Protein AF-A0A9E0YVA0-F1 (afdb_monomer_lite)

Structure (mmCIF, N/CA/C/O backbone):
data_AF-A0A9E0YVA0-F1
#
_entry.id   AF-A0A9E0YVA0-F1
#
loop_
_atom_site.group_PDB
_atom_site.id
_atom_site.type_symbol
_atom_site.label_atom_id
_atom_site.label_alt_id
_atom_site.label_comp_id
_atom_site.label_asym_id
_atom_site.label_entity_id
_atom_site.label_seq_id
_atom_site.pdbx_PDB_ins_code
_atom_site.Cartn_x
_atom_site.Cartn_y
_atom_site.Cartn_z
_atom_site.occupancy
_atom_site.B_iso_or_equiv
_atom_site.auth_seq_id
_atom_site.auth_comp_id
_atom_site.auth_asym_id
_atom_site.auth_atom_id
_atom_site.pdbx_PDB_model_num
ATOM 1 N N . MET A 1 1 ? 31.759 16.545 4.344 1.00 37.22 1 MET A N 1
ATOM 2 C CA . MET A 1 1 ? 31.934 15.086 4.148 1.00 37.22 1 MET A CA 1
ATOM 3 C C . MET A 1 1 ? 31.148 14.247 5.172 1.00 37.22 1 MET A C 1
ATOM 5 O O . MET A 1 1 ? 31.529 13.137 5.503 1.00 37.22 1 MET A O 1
ATOM 9 N N . GLN A 1 2 ? 30.013 14.758 5.652 1.00 30.42 2 GLN A N 1
ATOM 10 C CA . GLN A 1 2 ? 29.001 14.037 6.420 1.00 30.42 2 GLN A CA 1
ATOM 11 C C . GLN A 1 2 ? 27.733 14.892 6.297 1.00 30.42 2 GLN A C 1
ATOM 13 O O . GLN A 1 2 ? 27.825 16.098 6.523 1.00 30.42 2 GLN A O 1
ATOM 18 N N . LYS A 1 3 ? 26.595 14.268 5.965 1.00 31.66 3 LYS A N 1
ATOM 19 C CA . LYS A 1 3 ? 25.227 14.827 5.986 1.00 31.66 3 LYS A CA 1
ATOM 20 C C . LYS A 1 3 ? 24.861 15.812 4.865 1.00 31.66 3 LYS A C 1
ATOM 22 O O . LYS A 1 3 ? 25.161 16.994 4.962 1.00 31.66 3 LYS A O 1
ATOM 27 N N . LEU A 1 4 ? 24.088 15.334 3.884 1.00 25.98 4 LEU A N 1
ATOM 28 C CA . LEU A 1 4 ? 22.994 16.137 3.305 1.00 25.98 4 LEU A CA 1
ATOM 29 C C . LEU A 1 4 ? 21.891 15.331 2.590 1.00 25.98 4 LEU A C 1
ATOM 31 O O . LEU A 1 4 ? 20.838 15.894 2.330 1.00 25.98 4 LEU A O 1
ATOM 35 N N . PHE A 1 5 ? 22.051 14.022 2.364 1.00 28.56 5 PHE A N 1
ATOM 36 C CA . PHE A 1 5 ? 21.019 13.219 1.681 1.00 28.56 5 PHE A CA 1
ATOM 37 C C . PHE A 1 5 ? 20.059 12.434 2.596 1.00 28.56 5 PHE A C 1
ATOM 39 O O . PHE A 1 5 ? 19.007 12.002 2.143 1.00 28.56 5 PHE A O 1
ATOM 46 N N . ALA A 1 6 ? 20.335 12.344 3.901 1.00 27.88 6 ALA A N 1
ATOM 47 C CA . ALA A 1 6 ? 19.568 11.503 4.831 1.00 27.88 6 ALA A CA 1
ATOM 48 C C . ALA A 1 6 ? 18.331 12.165 5.488 1.00 27.88 6 ALA A C 1
ATOM 50 O O . ALA A 1 6 ? 17.721 11.562 6.363 1.00 27.88 6 ALA A O 1
ATOM 51 N N . PHE A 1 7 ? 17.945 13.403 5.140 1.00 26.83 7 PHE A N 1
ATOM 52 C CA . PHE A 1 7 ? 16.973 14.165 5.958 1.00 26.83 7 PHE A CA 1
ATOM 53 C C . PHE A 1 7 ? 15.586 14.416 5.346 1.00 26.83 7 PHE A C 1
ATOM 55 O O . PHE A 1 7 ? 14.726 14.975 6.021 1.00 26.83 7 PHE A O 1
ATOM 62 N N . VAL A 1 8 ? 15.315 13.971 4.116 1.00 28.67 8 VAL A N 1
ATOM 63 C CA . VAL A 1 8 ? 13.975 14.124 3.503 1.00 28.67 8 VAL A CA 1
ATOM 64 C C . VAL A 1 8 ? 13.100 12.875 3.697 1.00 28.67 8 VAL A C 1
ATOM 66 O O . VAL A 1 8 ? 11.881 12.958 3.604 1.00 28.67 8 VAL A O 1
ATOM 69 N N . PHE A 1 9 ? 13.688 11.733 4.064 1.00 33.69 9 PHE A N 1
ATOM 70 C CA . PHE A 1 9 ? 12.998 10.437 4.046 1.00 33.69 9 PHE A CA 1
ATOM 71 C C . PHE A 1 9 ? 12.129 10.119 5.282 1.00 33.69 9 PHE A C 1
ATOM 73 O O . PHE A 1 9 ? 11.276 9.245 5.204 1.00 33.69 9 PHE A O 1
ATOM 80 N N . PHE A 1 10 ? 12.283 10.848 6.397 1.00 31.66 10 PHE A N 1
ATOM 81 C CA . PHE A 1 10 ? 11.481 10.650 7.625 1.00 31.66 10 PHE A CA 1
ATOM 82 C C . PHE A 1 10 ? 10.813 11.930 8.168 1.00 31.66 10 PHE A C 1
ATOM 84 O O . PHE A 1 10 ? 9.942 11.859 9.035 1.00 31.66 10 PHE A O 1
ATOM 91 N N . ALA A 1 11 ? 11.171 13.116 7.663 1.00 25.05 11 ALA A N 1
ATOM 92 C CA . ALA A 1 11 ? 10.696 14.390 8.216 1.00 25.05 11 ALA A CA 1
ATOM 93 C C . ALA A 1 11 ? 9.227 14.726 7.875 1.00 25.05 11 ALA A C 1
ATOM 95 O O . ALA A 1 11 ? 8.624 15.580 8.528 1.00 25.05 11 ALA A O 1
ATOM 96 N N . THR A 1 12 ? 8.618 14.043 6.902 1.00 29.36 12 THR A N 1
ATOM 97 C CA . THR A 1 12 ? 7.227 14.285 6.483 1.00 29.36 12 THR A CA 1
ATOM 98 C C . THR A 1 12 ? 6.171 13.633 7.378 1.00 29.36 12 THR A C 1
ATOM 100 O O . THR A 1 12 ? 5.004 13.993 7.264 1.00 29.36 12 THR A O 1
ATOM 103 N N . LEU A 1 13 ? 6.545 12.761 8.323 1.00 29.08 13 LEU A N 1
ATOM 104 C CA . LEU A 1 13 ? 5.598 12.172 9.287 1.00 29.08 13 LEU A CA 1
ATOM 105 C C . LEU A 1 13 ? 5.700 12.749 10.713 1.00 29.08 13 LEU A C 1
ATOM 107 O O . LEU A 1 13 ? 4.882 12.400 11.559 1.00 29.08 13 LEU A O 1
ATOM 111 N N . ALA A 1 14 ? 6.640 13.666 10.986 1.00 27.31 14 ALA A N 1
ATOM 112 C CA . ALA A 1 14 ? 6.914 14.151 12.348 1.00 27.31 14 ALA A CA 1
ATOM 113 C C . ALA A 1 14 ? 6.806 15.676 12.576 1.00 27.31 14 ALA A C 1
ATOM 115 O O . ALA A 1 14 ? 7.222 16.145 13.631 1.00 27.31 14 ALA A O 1
ATOM 116 N N . SER A 1 15 ? 6.252 16.483 11.661 1.00 24.98 15 SER A N 1
ATOM 117 C CA . SER A 1 15 ? 6.204 17.947 11.866 1.00 24.98 15 SER A CA 1
ATOM 118 C C . SER A 1 15 ? 4.859 18.607 11.553 1.00 24.98 15 SER A C 1
ATOM 120 O O . SER A 1 15 ? 4.721 19.458 10.680 1.00 24.98 15 SER A O 1
ATOM 122 N N . VAL A 1 16 ? 3.870 18.311 12.397 1.00 28.88 16 VAL A N 1
ATOM 123 C CA . VAL A 1 16 ? 2.895 19.330 12.802 1.00 28.88 16 VAL A CA 1
ATOM 124 C C . VAL A 1 16 ? 3.543 20.123 13.947 1.00 28.88 16 VAL A C 1
ATOM 126 O O . VAL A 1 16 ? 3.427 19.737 15.105 1.00 28.88 16 VAL A O 1
ATOM 129 N N . GLY A 1 17 ? 4.271 21.203 13.629 1.00 22.64 17 GLY A N 1
ATOM 130 C CA . GLY A 1 17 ? 4.667 22.223 14.615 1.00 22.64 17 GLY A CA 1
ATOM 131 C C . GLY A 1 17 ? 6.103 22.768 14.539 1.00 22.64 17 GLY A C 1
ATOM 132 O O . GLY A 1 17 ? 7.013 22.184 15.112 1.00 22.64 17 GLY A O 1
ATOM 133 N N . GLY A 1 18 ? 6.263 23.976 13.977 1.00 21.80 18 GLY A N 1
ATOM 134 C CA . GLY A 1 18 ? 7.242 24.979 14.446 1.00 21.80 18 GLY A CA 1
ATOM 135 C C . GLY A 1 18 ? 8.570 25.140 13.667 1.00 21.80 18 GLY A C 1
ATOM 136 O O . GLY A 1 18 ? 9.149 24.142 13.250 1.00 21.80 18 GLY A O 1
ATOM 137 N N . PRO A 1 19 ? 9.088 26.382 13.479 1.00 29.80 19 PRO A N 1
ATOM 138 C CA . PRO A 1 19 ? 10.218 26.681 12.595 1.00 29.80 19 PRO A CA 1
ATOM 139 C C . PRO A 1 19 ? 11.550 26.852 13.348 1.00 29.80 19 PRO A C 1
ATOM 141 O O . PRO A 1 19 ? 11.612 27.544 14.362 1.00 29.80 19 PRO A O 1
ATOM 144 N N . ALA A 1 20 ? 12.648 26.328 12.803 1.00 26.28 20 ALA A N 1
ATOM 145 C CA . ALA A 1 20 ? 13.997 26.838 13.062 1.00 26.28 20 ALA A CA 1
ATOM 146 C C . ALA A 1 20 ? 14.952 26.418 11.934 1.00 26.28 20 ALA A C 1
ATOM 148 O O . ALA A 1 20 ? 14.780 25.351 11.357 1.00 26.28 20 ALA A O 1
ATOM 149 N N . PHE A 1 21 ? 15.966 27.255 11.688 1.00 27.39 21 PHE A N 1
ATOM 150 C CA . PHE A 1 21 ? 17.061 27.151 10.705 1.00 27.39 21 PHE A CA 1
ATOM 151 C C . PHE A 1 21 ? 16.884 27.936 9.395 1.00 27.39 21 PHE A C 1
ATOM 153 O O . PHE A 1 21 ? 16.866 27.386 8.300 1.00 27.39 21 PHE A O 1
ATOM 160 N N . ALA A 1 22 ? 16.880 29.266 9.525 1.00 27.20 22 ALA A N 1
ATOM 161 C CA . ALA A 1 22 ? 17.460 30.155 8.521 1.00 27.20 22 ALA A CA 1
ATOM 162 C C . ALA A 1 22 ? 18.861 30.566 9.008 1.00 27.20 22 ALA A C 1
ATOM 164 O O . ALA A 1 22 ? 18.991 31.236 10.032 1.00 27.20 22 ALA A O 1
ATOM 165 N N . GLY A 1 23 ? 19.902 30.116 8.310 1.00 23.56 23 GLY A N 1
ATOM 166 C CA . GLY A 1 23 ? 21.275 30.583 8.475 1.00 23.56 23 GLY A CA 1
ATOM 167 C C . GLY A 1 23 ? 21.811 30.995 7.111 1.00 23.56 23 GLY A C 1
ATOM 168 O O . GLY A 1 23 ? 21.886 30.162 6.211 1.00 23.56 23 GLY A O 1
ATOM 169 N N . ASP A 1 24 ? 22.122 32.283 6.974 1.00 30.83 24 ASP A N 1
ATOM 170 C CA . ASP A 1 24 ? 22.634 32.942 5.772 1.00 30.83 24 ASP A CA 1
ATOM 171 C C . ASP A 1 24 ? 23.825 32.211 5.134 1.00 30.83 24 ASP A C 1
ATOM 173 O O . ASP A 1 24 ? 24.858 32.000 5.774 1.00 30.83 24 ASP A O 1
ATOM 177 N N . ALA A 1 25 ? 23.731 31.931 3.833 1.00 27.81 25 ALA A N 1
ATOM 178 C CA . ALA A 1 25 ? 24.879 31.598 2.999 1.00 27.81 25 ALA A CA 1
ATOM 179 C C . ALA A 1 25 ? 24.881 32.493 1.752 1.00 27.81 25 ALA A C 1
ATOM 181 O O . ALA A 1 25 ? 24.081 32.335 0.832 1.00 27.81 25 ALA A O 1
ATOM 182 N N . ASN A 1 26 ? 25.790 33.469 1.757 1.00 28.88 26 ASN A N 1
ATOM 183 C CA . ASN A 1 26 ? 26.043 34.383 0.650 1.00 28.88 26 ASN A CA 1
ATOM 184 C C . ASN A 1 26 ? 26.525 33.630 -0.602 1.00 28.88 26 ASN A C 1
ATOM 186 O O . ASN A 1 26 ? 27.518 32.904 -0.570 1.00 28.88 26 ASN A O 1
ATOM 190 N N . ASN A 1 27 ? 25.853 33.889 -1.724 1.00 39.44 27 ASN A N 1
ATOM 191 C CA . ASN A 1 27 ? 26.247 33.470 -3.064 1.00 39.44 27 ASN A CA 1
ATOM 192 C C . ASN A 1 27 ? 27.444 34.290 -3.567 1.00 39.44 27 ASN A C 1
ATOM 194 O O . ASN A 1 27 ? 27.267 35.443 -3.950 1.00 39.44 27 ASN A O 1
ATOM 198 N N . ALA A 1 28 ? 28.630 33.685 -3.653 1.00 35.53 28 ALA A N 1
ATOM 199 C CA . ALA A 1 28 ? 29.614 34.008 -4.689 1.00 35.53 28 ALA A CA 1
ATOM 200 C C . ALA A 1 28 ? 30.725 32.945 -4.743 1.00 35.53 28 ALA A C 1
ATOM 202 O O . ALA A 1 28 ? 31.421 32.705 -3.761 1.00 35.53 28 ALA A O 1
ATOM 203 N N . THR A 1 29 ? 30.924 32.364 -5.929 1.00 39.41 29 THR A N 1
ATOM 204 C CA . THR A 1 29 ? 32.069 31.518 -6.326 1.00 39.41 29 THR A CA 1
ATOM 205 C C . THR A 1 29 ? 32.215 30.156 -5.629 1.00 39.41 29 THR A C 1
ATOM 207 O O . THR A 1 29 ? 33.218 29.889 -4.979 1.00 39.41 29 THR A O 1
ATOM 210 N N . ALA A 1 30 ? 31.265 29.243 -5.847 1.00 37.53 30 ALA A N 1
ATOM 211 C CA . ALA A 1 30 ? 31.519 27.809 -5.696 1.00 37.53 30 ALA A CA 1
ATOM 212 C C . ALA A 1 30 ? 31.557 27.170 -7.091 1.00 37.53 30 ALA A C 1
ATOM 214 O O . ALA A 1 30 ? 30.596 27.268 -7.854 1.00 37.53 30 ALA A O 1
ATOM 215 N N . ASN A 1 31 ? 32.692 26.559 -7.441 1.00 42.56 31 ASN A N 1
ATOM 216 C CA . ASN A 1 31 ? 32.787 25.617 -8.559 1.00 42.56 31 ASN A CA 1
ATOM 217 C C . ASN A 1 31 ? 31.677 24.567 -8.342 1.00 42.56 31 ASN A C 1
ATOM 219 O O . ASN A 1 31 ? 31.546 24.136 -7.193 1.00 42.56 31 ASN A O 1
ATOM 223 N N . PRO A 1 32 ? 30.849 24.199 -9.340 1.00 44.28 32 PRO A N 1
ATOM 224 C CA . PRO A 1 32 ? 29.778 23.236 -9.110 1.00 44.28 32 PRO A CA 1
ATOM 225 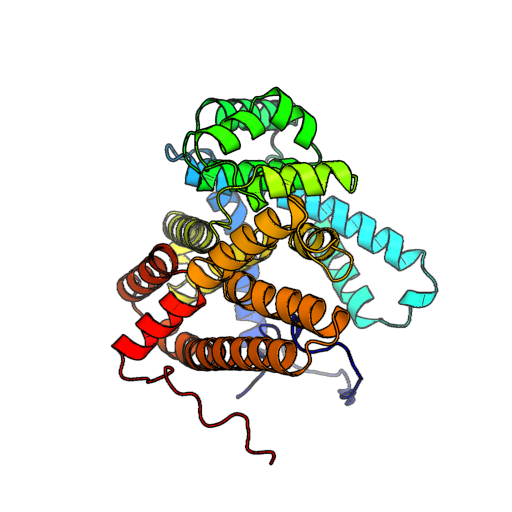C C . PRO A 1 32 ? 30.393 21.974 -8.512 1.00 44.28 32 PRO A C 1
ATOM 227 O O . PRO A 1 32 ? 31.312 21.398 -9.097 1.00 44.28 32 PRO A O 1
ATOM 230 N N . ASP A 1 33 ? 29.941 21.634 -7.305 1.00 55.16 33 ASP A N 1
ATOM 231 C CA . ASP A 1 33 ? 30.453 20.509 -6.535 1.00 55.16 33 ASP A CA 1
ATOM 232 C C . ASP A 1 33 ? 30.406 19.271 -7.433 1.00 55.16 33 ASP A C 1
ATOM 234 O O . ASP A 1 33 ? 29.376 18.996 -8.057 1.00 55.16 33 ASP A O 1
ATOM 238 N N . ARG A 1 34 ? 31.536 18.581 -7.593 1.00 48.50 34 ARG A N 1
ATOM 239 C CA . ARG A 1 34 ? 31.668 17.482 -8.562 1.00 48.50 34 ARG A CA 1
ATOM 240 C C . ARG A 1 34 ? 30.599 16.410 -8.318 1.00 48.50 34 ARG A C 1
ATOM 242 O O . ARG A 1 34 ? 30.010 15.910 -9.272 1.00 48.50 34 ARG A O 1
ATOM 249 N N . ASP A 1 35 ? 30.270 16.193 -7.050 1.00 68.12 35 ASP A N 1
ATOM 250 C CA . ASP A 1 35 ? 29.238 15.272 -6.581 1.00 68.12 35 ASP A CA 1
ATOM 251 C C . ASP A 1 35 ? 27.826 15.704 -7.031 1.00 68.12 35 ASP A C 1
ATOM 253 O O . ASP A 1 35 ? 26.999 14.870 -7.390 1.00 68.12 35 ASP A O 1
ATOM 257 N N . LEU A 1 36 ? 27.545 17.013 -7.105 1.00 67.88 36 LEU A N 1
ATOM 258 C CA . LEU A 1 36 ? 26.271 17.534 -7.621 1.00 67.88 36 LEU A CA 1
ATOM 259 C C . LEU A 1 36 ? 26.159 17.385 -9.140 1.00 67.88 36 LEU A C 1
ATOM 261 O O . LEU A 1 36 ? 25.060 17.187 -9.655 1.00 67.88 36 LEU A O 1
ATOM 265 N N . ALA A 1 37 ? 27.266 17.520 -9.870 1.00 70.88 37 ALA A N 1
ATOM 266 C CA . ALA A 1 37 ? 27.274 17.322 -11.316 1.00 70.88 37 ALA A CA 1
ATOM 267 C C . ALA A 1 37 ? 27.072 15.842 -11.676 1.00 70.88 37 ALA A C 1
ATOM 269 O O . ALA A 1 37 ? 26.268 15.542 -12.556 1.00 70.88 37 ALA A O 1
ATOM 270 N N . GLU A 1 38 ? 27.744 14.936 -10.961 1.00 72.62 38 GLU A N 1
ATOM 271 C CA . GLU A 1 38 ? 27.579 13.486 -11.109 1.00 72.62 38 GLU A CA 1
ATOM 272 C C . GLU A 1 38 ? 26.147 13.053 -10.733 1.00 72.62 38 GLU A C 1
ATOM 274 O O . GLU A 1 38 ? 25.498 12.360 -11.516 1.00 72.62 38 GLU A O 1
ATOM 279 N N . ALA A 1 39 ? 25.583 13.569 -9.633 1.00 68.31 39 ALA A N 1
ATOM 280 C CA . ALA A 1 39 ? 24.193 13.299 -9.245 1.00 68.31 39 ALA A CA 1
ATOM 281 C C . ALA A 1 39 ? 23.159 13.819 -10.264 1.00 68.31 39 ALA A C 1
ATOM 283 O O . ALA A 1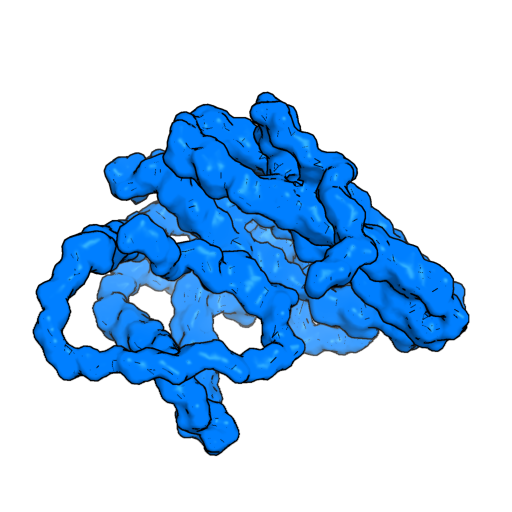 39 ? 22.184 13.134 -10.567 1.00 68.31 39 ALA A O 1
ATOM 284 N N . ARG A 1 40 ? 23.363 15.018 -10.830 1.00 74.00 40 ARG A N 1
ATOM 285 C CA . ARG A 1 40 ? 22.482 15.572 -11.880 1.00 74.00 40 ARG A CA 1
ATOM 286 C C . ARG A 1 40 ? 22.544 14.768 -13.170 1.00 74.00 40 ARG A C 1
ATOM 288 O O . ARG A 1 40 ? 21.535 14.628 -13.853 1.00 74.00 40 ARG A O 1
ATOM 295 N N . GLU A 1 41 ? 23.726 14.280 -13.525 1.00 75.69 41 GLU A N 1
ATOM 296 C CA . GLU A 1 41 ? 23.904 13.445 -14.706 1.00 75.69 41 GLU A CA 1
ATOM 297 C C . GLU A 1 41 ? 23.232 12.080 -14.523 1.00 75.69 41 GLU A C 1
ATOM 299 O O . GLU A 1 41 ? 22.534 11.630 -15.431 1.00 75.69 41 GLU A O 1
ATOM 304 N N . LEU A 1 42 ? 23.355 11.470 -13.340 1.00 71.69 42 LEU A N 1
ATOM 305 C CA . LEU A 1 42 ? 22.642 10.243 -12.991 1.00 71.69 42 LEU A CA 1
ATOM 306 C C . LEU A 1 42 ? 21.119 10.438 -13.036 1.00 71.69 42 LEU A C 1
ATOM 308 O O . LEU A 1 42 ? 20.421 9.646 -13.667 1.00 71.69 42 LEU A O 1
ATOM 312 N N . ASP A 1 43 ? 20.602 11.520 -12.442 1.00 72.12 43 ASP A N 1
ATOM 313 C CA . ASP A 1 43 ? 19.176 11.865 -12.512 1.00 72.12 43 ASP A CA 1
ATOM 314 C C . ASP A 1 43 ? 18.723 12.039 -13.968 1.00 72.12 43 ASP A C 1
ATOM 316 O O . ASP A 1 43 ? 17.749 11.429 -14.402 1.00 72.12 43 ASP A O 1
ATOM 320 N N . ARG A 1 44 ? 19.484 12.774 -14.788 1.00 76.12 44 ARG A N 1
ATOM 321 C CA . ARG A 1 44 ? 19.184 12.942 -16.218 1.00 76.12 44 ARG A CA 1
ATOM 322 C C . ARG A 1 44 ? 19.130 11.601 -16.955 1.00 76.12 44 ARG A C 1
ATOM 324 O O . ARG A 1 44 ? 18.232 11.381 -17.770 1.00 76.12 44 ARG A O 1
ATOM 331 N N . GLN A 1 45 ? 20.086 10.712 -16.700 1.00 74.94 45 GLN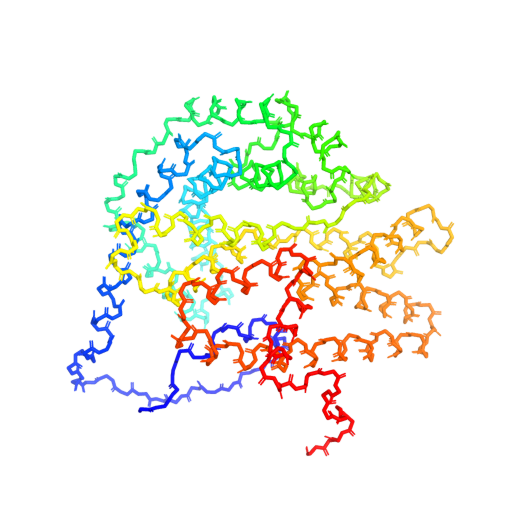 A N 1
ATOM 332 C CA . GLN A 1 45 ? 20.134 9.380 -17.305 1.00 74.94 45 GLN A CA 1
ATOM 333 C C . GLN A 1 45 ? 18.954 8.510 -16.858 1.00 74.94 45 GLN A C 1
ATOM 335 O O . GLN A 1 45 ? 18.339 7.832 -17.687 1.00 74.94 45 GLN A O 1
ATOM 340 N N . LEU A 1 46 ? 18.586 8.581 -15.579 1.00 77.06 46 LEU A N 1
ATOM 341 C CA . LEU A 1 46 ? 17.412 7.917 -15.030 1.00 77.06 46 LEU A CA 1
ATOM 342 C C . LEU A 1 46 ? 16.123 8.427 -15.682 1.00 77.06 46 LEU A C 1
ATOM 344 O O . LEU A 1 46 ? 15.333 7.616 -16.163 1.00 77.06 46 LEU A O 1
ATOM 348 N N . GLN A 1 47 ? 15.930 9.745 -15.782 1.00 78.00 47 GLN A N 1
ATOM 349 C CA . GLN A 1 47 ? 14.760 10.336 -16.444 1.00 78.00 47 GLN A CA 1
ATOM 350 C C . GLN A 1 47 ? 14.631 9.863 -17.901 1.00 78.00 47 GLN A C 1
ATOM 352 O O . GLN A 1 47 ? 13.528 9.628 -18.381 1.00 78.00 47 GLN A O 1
ATOM 357 N N . GLN A 1 48 ? 15.747 9.630 -18.600 1.00 77.81 48 GLN A N 1
ATOM 358 C CA . GLN A 1 48 ? 15.749 9.057 -19.955 1.00 77.81 48 GLN A CA 1
ATOM 359 C C . GLN A 1 48 ? 15.486 7.541 -19.987 1.00 77.81 48 GLN A C 1
ATOM 361 O O . GLN A 1 48 ? 15.096 6.977 -21.017 1.00 77.81 48 GLN A O 1
ATOM 366 N N . ALA A 1 49 ? 15.745 6.840 -18.888 1.00 80.88 49 ALA A N 1
ATOM 367 C CA . ALA A 1 49 ? 15.542 5.405 -18.771 1.00 80.88 49 ALA A CA 1
ATOM 368 C C . ALA A 1 49 ? 14.104 5.044 -18.366 1.00 80.88 49 ALA A C 1
ATOM 370 O O . ALA A 1 49 ? 13.564 4.068 -18.887 1.00 80.88 49 ALA A O 1
ATOM 371 N N . LEU A 1 50 ? 13.459 5.844 -17.513 1.00 82.25 50 LEU A N 1
ATOM 372 C CA . LEU A 1 50 ? 12.111 5.575 -16.998 1.00 82.25 50 LEU A CA 1
ATOM 373 C C . LEU A 1 50 ? 11.046 5.383 -18.101 1.00 82.25 50 LEU A C 1
ATOM 375 O O . LEU A 1 50 ? 10.343 4.374 -18.043 1.00 82.25 50 LEU A O 1
ATOM 379 N N . PRO A 1 51 ? 10.965 6.215 -19.161 1.00 81.50 51 PRO A N 1
ATOM 380 C CA . PRO A 1 51 ? 10.087 5.973 -20.310 1.00 81.50 51 PRO A CA 1
ATOM 381 C C . PRO A 1 51 ? 10.279 4.610 -20.980 1.00 81.50 51 PRO A C 1
ATOM 383 O O . PRO A 1 51 ? 9.317 3.955 -21.389 1.00 81.50 51 PRO A O 1
ATOM 386 N N . ARG A 1 52 ? 11.534 4.162 -21.101 1.00 84.88 52 ARG A N 1
ATOM 387 C CA . ARG A 1 52 ? 11.870 2.866 -21.705 1.00 84.88 52 ARG A CA 1
ATOM 388 C C . ARG A 1 52 ? 11.462 1.722 -20.782 1.00 84.88 52 ARG A C 1
ATOM 390 O O . ARG A 1 52 ? 10.883 0.748 -21.257 1.00 84.88 52 ARG A O 1
ATOM 397 N N . THR A 1 53 ? 11.690 1.874 -19.479 1.00 88.62 53 THR A N 1
ATOM 398 C CA . THR A 1 53 ? 11.228 0.941 -18.442 1.00 88.62 53 THR A CA 1
ATOM 399 C C . THR A 1 53 ? 9.707 0.820 -18.430 1.00 88.62 53 THR A C 1
ATOM 401 O O . THR A 1 53 ? 9.183 -0.291 -18.448 1.00 88.62 53 THR A O 1
ATOM 404 N N . ALA A 1 54 ? 8.987 1.939 -18.497 1.00 86.50 54 ALA A N 1
ATOM 405 C CA . ALA A 1 54 ? 7.530 1.958 -18.573 1.00 86.50 54 ALA A CA 1
ATOM 406 C C . ALA A 1 54 ? 7.006 1.269 -19.842 1.00 86.50 54 ALA A C 1
ATOM 408 O O . ALA A 1 54 ? 6.086 0.456 -19.767 1.00 86.50 54 ALA A O 1
ATOM 409 N N . ARG A 1 55 ? 7.626 1.510 -21.006 1.00 87.75 55 ARG A N 1
ATOM 410 C CA . ARG A 1 55 ? 7.271 0.805 -22.249 1.00 87.75 55 ARG A CA 1
ATOM 411 C C . ARG A 1 55 ? 7.498 -0.702 -22.137 1.00 87.75 55 ARG A C 1
ATOM 413 O O . ARG A 1 55 ? 6.621 -1.478 -22.507 1.00 87.75 55 ARG A O 1
ATOM 420 N N . TRP A 1 56 ? 8.636 -1.112 -21.581 1.00 91.88 56 TRP A N 1
ATOM 421 C CA . TRP A 1 56 ? 8.935 -2.524 -21.344 1.00 91.88 56 TRP A CA 1
ATOM 422 C C . TRP A 1 56 ? 7.898 -3.182 -20.420 1.00 91.88 56 TRP A C 1
ATOM 424 O O . TRP A 1 56 ? 7.421 -4.281 -20.706 1.00 91.88 56 TRP A O 1
ATOM 434 N N . LEU A 1 57 ? 7.491 -2.486 -19.354 1.00 93.31 57 LEU A N 1
ATOM 435 C CA . LEU A 1 57 ? 6.424 -2.913 -18.448 1.00 93.31 57 LEU A CA 1
ATOM 436 C C . LEU A 1 57 ? 5.081 -3.086 -19.184 1.00 93.31 57 LEU A C 1
ATOM 438 O O . LEU A 1 57 ? 4.440 -4.130 -19.051 1.00 93.31 57 LEU A O 1
ATOM 442 N N . LEU A 1 58 ? 4.685 -2.108 -20.009 1.00 90.06 58 LEU A N 1
ATOM 443 C CA . LEU A 1 58 ? 3.435 -2.118 -20.785 1.00 90.06 58 LEU A CA 1
ATOM 444 C C . LEU A 1 58 ? 3.349 -3.260 -21.807 1.00 90.06 58 LEU A C 1
ATOM 446 O O . LEU A 1 58 ? 2.263 -3.777 -22.072 1.00 90.06 58 LEU A O 1
ATOM 450 N N . GLU A 1 59 ? 4.476 -3.637 -22.406 1.00 90.06 59 GLU A N 1
ATOM 451 C CA . GLU A 1 59 ? 4.558 -4.699 -23.416 1.00 90.06 59 GLU A CA 1
ATOM 452 C C . GLU A 1 59 ? 4.744 -6.093 -22.796 1.00 90.06 59 GLU A C 1
ATOM 454 O O . GLU A 1 59 ? 4.694 -7.113 -23.493 1.00 90.06 59 GLU A O 1
ATOM 459 N N . HIS A 1 60 ? 4.925 -6.170 -21.475 1.00 93.44 60 HIS A N 1
ATOM 460 C CA . HIS A 1 60 ? 5.195 -7.429 -20.802 1.00 93.44 60 HIS A CA 1
ATOM 461 C C . HIS A 1 60 ? 3.982 -8.374 -20.811 1.00 93.44 60 HIS A C 1
ATOM 463 O O . HIS A 1 60 ? 2.818 -7.987 -20.698 1.00 93.44 60 HIS A O 1
ATOM 469 N N . LYS A 1 61 ? 4.246 -9.685 -20.841 1.00 92.75 61 LYS A N 1
ATOM 470 C CA . LYS A 1 61 ? 3.199 -10.723 -20.739 1.00 92.75 61 LYS A CA 1
ATOM 471 C C . LYS A 1 61 ? 2.587 -10.856 -19.341 1.00 92.75 61 LYS A C 1
ATOM 473 O O . LYS A 1 61 ? 1.523 -11.452 -19.200 1.00 92.75 61 LYS A O 1
ATOM 478 N N . ASP A 1 62 ? 3.221 -10.271 -18.334 1.00 95.12 62 ASP A N 1
ATOM 479 C CA . ASP A 1 62 ? 2.832 -10.385 -16.929 1.00 95.12 62 ASP A CA 1
ATOM 480 C C . ASP A 1 62 ? 1.836 -9.258 -16.601 1.00 95.12 62 ASP A C 1
ATOM 482 O O . ASP A 1 62 ? 2.167 -8.095 -16.854 1.00 95.12 62 ASP A O 1
ATOM 486 N N . PRO A 1 63 ? 0.625 -9.567 -16.098 1.00 93.75 63 PRO A N 1
ATOM 487 C CA . PRO A 1 63 ? -0.383 -8.555 -15.797 1.00 93.75 63 PRO A CA 1
ATOM 488 C C . PRO A 1 63 ? 0.088 -7.522 -14.769 1.00 93.75 63 PRO A C 1
ATOM 490 O O . PRO A 1 63 ? -0.205 -6.342 -14.954 1.00 93.75 63 PRO A O 1
ATOM 493 N N . ARG A 1 64 ? 0.876 -7.918 -13.758 1.00 93.31 64 ARG A N 1
ATOM 494 C CA . ARG A 1 64 ? 1.419 -6.990 -12.750 1.00 93.31 64 ARG A CA 1
ATOM 495 C C . ARG A 1 64 ? 2.316 -5.950 -13.400 1.00 93.31 64 ARG A C 1
ATOM 497 O O . ARG A 1 64 ? 2.145 -4.752 -13.200 1.00 93.31 64 ARG A O 1
ATOM 504 N N . LYS A 1 65 ? 3.231 -6.408 -14.254 1.00 95.25 65 LYS A N 1
ATOM 505 C CA . LYS A 1 65 ? 4.141 -5.521 -14.987 1.00 95.25 65 LYS A CA 1
ATOM 506 C C . LYS A 1 65 ? 3.374 -4.551 -15.885 1.00 95.25 65 LYS A C 1
ATOM 508 O O . LYS A 1 65 ? 3.653 -3.357 -15.850 1.00 95.25 65 LYS A O 1
ATOM 513 N N . ARG A 1 66 ? 2.353 -5.022 -16.611 1.00 93.56 66 ARG A N 1
ATOM 514 C CA . ARG A 1 66 ? 1.515 -4.132 -17.434 1.00 93.56 66 ARG A CA 1
ATOM 515 C C . ARG A 1 66 ? 0.781 -3.084 -16.606 1.00 93.56 66 ARG A C 1
ATOM 517 O O . ARG A 1 66 ? 0.797 -1.919 -16.989 1.00 93.56 66 ARG A O 1
ATOM 524 N N . ALA A 1 67 ? 0.169 -3.481 -15.491 1.00 92.25 67 ALA A N 1
ATOM 525 C CA . ALA A 1 67 ? -0.540 -2.567 -14.599 1.00 92.25 67 ALA A CA 1
ATOM 526 C C . ALA A 1 67 ? 0.403 -1.502 -14.010 1.00 92.25 67 ALA A C 1
ATOM 528 O O . ALA A 1 67 ? 0.080 -0.319 -14.044 1.00 92.25 67 ALA A O 1
ATOM 529 N N . ALA A 1 68 ? 1.611 -1.890 -13.585 1.00 91.38 68 ALA A N 1
ATOM 530 C CA . ALA A 1 68 ? 2.626 -0.947 -13.113 1.00 91.38 68 ALA A CA 1
ATOM 531 C C . ALA A 1 68 ? 3.070 0.046 -14.204 1.00 91.38 68 ALA A C 1
ATOM 533 O O . ALA A 1 68 ? 3.232 1.237 -13.935 1.00 91.38 68 ALA A O 1
ATOM 534 N N . GLY A 1 69 ? 3.222 -0.426 -15.447 1.00 90.06 69 GLY A N 1
ATOM 535 C CA . GLY A 1 69 ? 3.507 0.433 -16.599 1.00 90.06 69 GLY A CA 1
ATOM 536 C C . GLY A 1 69 ? 2.369 1.409 -16.919 1.00 90.06 69 GLY A C 1
ATOM 537 O O . GLY A 1 69 ? 2.636 2.573 -17.222 1.00 90.06 69 GLY A O 1
ATOM 538 N N . LEU A 1 70 ? 1.109 0.963 -16.827 1.00 85.56 70 LEU A N 1
ATOM 539 C CA . LEU A 1 70 ? -0.073 1.814 -17.022 1.00 85.56 70 LEU A CA 1
ATOM 540 C C . LEU A 1 70 ? -0.148 2.908 -15.958 1.00 85.56 70 LEU A C 1
ATOM 542 O O . LEU A 1 70 ? -0.265 4.074 -16.323 1.00 85.56 70 LEU A O 1
ATOM 546 N N . LEU A 1 71 ? 0.009 2.546 -14.682 1.00 87.88 71 LEU A N 1
ATOM 547 C CA . LEU A 1 71 ? 0.000 3.483 -13.557 1.00 87.88 71 LEU A CA 1
ATOM 548 C C . LEU A 1 71 ? 1.052 4.585 -13.708 1.00 87.88 71 LEU A C 1
ATOM 550 O O . LEU A 1 71 ? 0.742 5.765 -13.572 1.00 87.88 71 LEU A O 1
ATOM 554 N N . TYR A 1 72 ? 2.280 4.219 -14.072 1.00 85.12 72 TYR A N 1
ATOM 555 C CA . TYR A 1 72 ? 3.315 5.214 -14.345 1.00 85.12 72 TYR A CA 1
ATOM 556 C C . TYR A 1 72 ? 2.988 6.089 -15.562 1.00 85.12 72 TYR A C 1
ATOM 558 O O . TYR A 1 72 ? 3.240 7.290 -15.556 1.00 85.12 72 TYR A O 1
ATOM 566 N N . SER A 1 73 ? 2.414 5.514 -16.621 1.00 80.75 73 SER A N 1
ATOM 567 C CA . SER A 1 73 ? 2.106 6.275 -17.839 1.00 80.75 73 SER A CA 1
ATOM 568 C C . SER A 1 73 ? 1.047 7.352 -17.594 1.00 80.75 73 SER A C 1
ATOM 570 O O . SER A 1 73 ? 1.163 8.453 -18.128 1.00 80.75 73 SER A O 1
ATOM 572 N N . VAL A 1 74 ? 0.032 7.058 -16.777 1.00 73.00 74 VAL A N 1
ATOM 573 C CA . VAL A 1 74 ? -1.001 8.042 -16.422 1.00 73.00 74 VAL A CA 1
ATOM 574 C C . VAL A 1 74 ? -0.520 9.048 -15.391 1.00 73.00 74 VAL A C 1
ATOM 576 O O . VAL A 1 74 ? -0.867 10.217 -15.495 1.00 73.00 74 VAL A O 1
ATOM 579 N N . SER A 1 75 ? 0.334 8.644 -14.452 1.00 69.75 75 SER A N 1
ATOM 580 C CA . SER A 1 75 ? 0.859 9.562 -13.446 1.00 69.75 75 SER A CA 1
ATOM 581 C C . SER A 1 75 ? 1.806 10.601 -14.022 1.00 69.75 75 SER A C 1
ATOM 583 O O . SER A 1 75 ? 1.828 11.717 -13.525 1.00 69.75 75 SER A O 1
ATOM 585 N N . GLN A 1 76 ? 2.563 10.290 -15.079 1.00 62.22 76 GLN A N 1
ATOM 586 C CA . GLN A 1 76 ? 3.379 11.302 -15.755 1.00 62.22 76 GLN A CA 1
ATOM 587 C C . GLN A 1 76 ? 2.511 12.328 -16.496 1.00 62.22 76 GLN A C 1
ATOM 589 O O . GLN A 1 76 ? 2.829 13.515 -16.474 1.00 62.22 76 GLN A O 1
ATOM 594 N N . ASN A 1 77 ? 1.386 11.901 -17.080 1.00 48.25 77 ASN A N 1
ATOM 595 C CA . ASN A 1 77 ? 0.431 12.806 -17.726 1.00 48.25 77 ASN A CA 1
ATOM 596 C C . A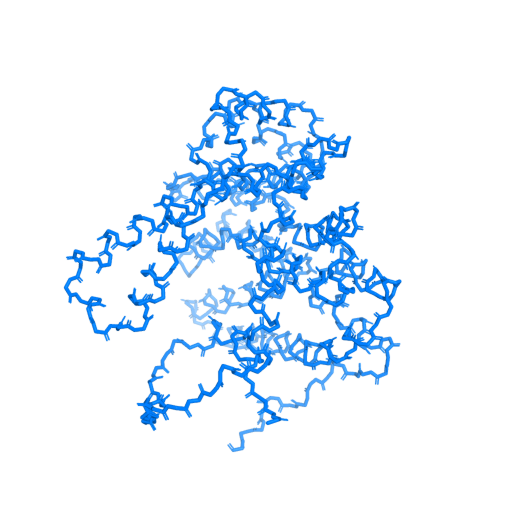SN A 1 77 ? -0.354 13.640 -16.690 1.00 48.25 77 ASN A C 1
ATOM 598 O O . ASN A 1 77 ? -0.492 14.848 -16.859 1.00 48.25 77 ASN A O 1
ATOM 602 N N . GLY A 1 78 ? -0.793 13.023 -15.587 1.00 40.66 78 GLY A N 1
ATOM 603 C CA . GLY A 1 78 ? -1.542 13.669 -14.502 1.00 40.66 78 GLY A CA 1
ATOM 604 C C . GLY A 1 78 ? -0.682 14.509 -13.551 1.00 40.66 78 GLY A C 1
ATOM 605 O O . GLY A 1 78 ? -1.144 15.532 -13.057 1.00 40.66 78 GLY A O 1
ATOM 606 N N . MET A 1 79 ? 0.597 14.170 -13.331 1.00 41.88 79 MET A N 1
ATOM 607 C CA . MET A 1 79 ? 1.530 15.024 -12.578 1.00 41.88 79 MET A CA 1
ATOM 608 C C . MET A 1 79 ? 1.729 16.372 -13.264 1.00 41.88 79 MET A C 1
ATOM 610 O O . MET A 1 79 ? 1.891 17.361 -12.563 1.00 41.88 79 MET A O 1
ATOM 614 N N . LEU A 1 80 ? 1.714 16.440 -14.599 1.00 37.38 80 LEU A N 1
ATOM 615 C CA . LEU A 1 80 ? 1.835 17.707 -15.324 1.00 37.38 80 LEU A CA 1
ATOM 616 C C . LEU A 1 80 ? 0.617 18.610 -15.085 1.00 37.38 80 LEU A C 1
ATOM 618 O O . LEU A 1 80 ? 0.781 19.809 -14.863 1.00 37.38 80 LEU A O 1
ATOM 622 N N . GLU A 1 81 ? -0.586 18.038 -15.053 1.00 36.66 81 GLU A N 1
ATOM 623 C CA . GLU A 1 81 ? -1.834 18.766 -14.799 1.00 36.66 81 GLU A CA 1
ATOM 624 C C . GLU A 1 81 ? -2.012 19.117 -13.315 1.00 36.66 81 GLU A C 1
ATOM 626 O O . GLU A 1 81 ? -2.351 20.253 -12.989 1.00 36.66 81 GLU A O 1
ATOM 631 N N . ALA A 1 82 ? -1.683 18.208 -12.393 1.00 35.47 82 ALA A N 1
ATOM 632 C CA . ALA A 1 82 ? -1.699 18.461 -10.953 1.00 35.47 82 ALA A CA 1
ATOM 633 C C . ALA A 1 82 ? -0.621 19.474 -10.528 1.00 35.47 82 ALA A C 1
ATOM 635 O O . ALA A 1 82 ? -0.892 20.339 -9.696 1.00 35.47 82 ALA A O 1
ATOM 636 N N . GLN A 1 83 ? 0.578 19.435 -11.126 1.00 36.97 83 GLN A N 1
ATOM 637 C CA . GLN A 1 83 ? 1.615 20.454 -10.917 1.00 36.97 83 GLN A CA 1
ATOM 638 C C . GLN A 1 83 ? 1.213 21.799 -11.539 1.00 36.97 83 GLN A C 1
ATOM 640 O O . GLN A 1 83 ? 1.446 22.832 -10.915 1.00 36.97 83 GLN A O 1
ATOM 645 N N . ALA A 1 84 ? 0.552 21.820 -12.703 1.00 37.50 84 ALA A N 1
ATOM 646 C CA . ALA A 1 84 ? 0.003 23.047 -13.287 1.00 37.50 84 ALA A CA 1
ATOM 647 C C . ALA A 1 84 ? -1.126 23.649 -12.427 1.00 37.50 84 ALA A C 1
ATOM 649 O O . ALA A 1 84 ? -1.095 24.843 -12.138 1.00 37.50 84 ALA A O 1
ATOM 650 N N . ALA A 1 85 ? -2.056 22.827 -11.934 1.00 34.97 85 ALA A N 1
ATOM 651 C CA . ALA A 1 85 ? -3.151 23.240 -11.056 1.00 34.97 85 ALA A CA 1
ATOM 652 C C . ALA A 1 85 ? -2.669 23.645 -9.651 1.00 34.97 85 ALA A C 1
ATOM 654 O O . ALA A 1 85 ? -3.283 24.490 -8.996 1.00 34.97 85 ALA A O 1
ATOM 655 N N . MET A 1 86 ? -1.577 23.050 -9.162 1.00 34.09 86 MET A N 1
ATOM 656 C CA . MET A 1 86 ? -0.896 23.474 -7.938 1.00 34.09 86 MET A CA 1
ATOM 657 C C . MET A 1 86 ? -0.196 24.819 -8.147 1.00 34.09 86 MET A C 1
ATOM 659 O O . MET A 1 86 ? -0.344 25.703 -7.309 1.00 34.09 86 MET A O 1
ATOM 663 N N . VAL A 1 87 ? 0.505 25.027 -9.268 1.00 36.75 87 VAL A N 1
ATOM 664 C CA . VAL A 1 87 ? 1.098 26.328 -9.625 1.00 36.75 87 VAL A CA 1
ATOM 665 C C . VAL A 1 87 ? 0.023 27.406 -9.739 1.00 36.75 87 VAL A C 1
ATOM 667 O O . VAL A 1 87 ? 0.190 28.463 -9.138 1.00 36.75 87 VAL A O 1
ATOM 670 N N . GLU A 1 88 ? -1.086 27.130 -10.426 1.00 36.12 88 GLU A N 1
ATOM 671 C CA . GLU A 1 88 ? -2.193 28.073 -10.606 1.00 36.12 88 GLU A CA 1
ATOM 672 C C . GLU A 1 88 ? -2.787 28.491 -9.254 1.00 36.12 88 GLU A C 1
ATOM 674 O O . GLU A 1 88 ? -2.796 29.684 -8.938 1.00 36.12 88 GLU A O 1
ATOM 679 N N . ARG A 1 89 ? -3.118 27.517 -8.390 1.00 37.47 89 ARG A N 1
ATOM 680 C CA . ARG A 1 89 ? -3.582 27.756 -7.009 1.00 37.47 89 ARG A CA 1
ATOM 681 C C . ARG A 1 89 ? -2.579 28.553 -6.170 1.00 37.47 89 ARG A C 1
ATOM 683 O O . ARG A 1 89 ? -2.972 29.485 -5.471 1.00 37.47 89 ARG A O 1
ATOM 690 N N . THR A 1 90 ? -1.287 28.242 -6.276 1.00 35.25 90 THR A N 1
ATOM 691 C CA . THR A 1 90 ? -0.215 28.904 -5.507 1.00 35.25 90 THR A CA 1
ATOM 692 C C . THR A 1 90 ? 0.073 30.327 -6.011 1.00 35.25 90 THR A C 1
ATOM 694 O O . THR A 1 90 ? 0.515 31.176 -5.241 1.00 35.25 90 THR A O 1
ATOM 697 N N . THR A 1 91 ? -0.188 30.631 -7.290 1.00 38.88 91 THR A N 1
ATOM 698 C CA . THR A 1 91 ? -0.067 31.995 -7.840 1.00 38.88 91 THR A CA 1
ATOM 699 C C . THR A 1 91 ? -1.249 32.906 -7.519 1.00 38.88 91 THR A C 1
ATOM 701 O O . THR A 1 91 ? -1.066 34.124 -7.461 1.00 38.88 91 THR A O 1
ATOM 704 N N . THR A 1 92 ? -2.441 32.350 -7.296 1.00 42.75 92 THR A N 1
ATOM 705 C CA . THR A 1 92 ? -3.656 33.127 -7.003 1.00 42.75 92 THR A CA 1
ATOM 706 C C . THR A 1 92 ? -3.933 33.318 -5.512 1.00 42.75 92 THR A C 1
ATOM 708 O O . THR A 1 92 ? -4.614 34.279 -5.160 1.00 42.75 92 THR A O 1
ATOM 711 N N . ASP A 1 93 ? -3.402 32.461 -4.633 1.00 40.28 93 ASP A N 1
ATOM 712 C CA . ASP A 1 93 ? -3.648 32.539 -3.188 1.00 40.28 93 ASP A CA 1
ATOM 713 C C . ASP A 1 93 ? -2.642 33.465 -2.471 1.00 40.28 93 ASP A C 1
ATOM 715 O O . ASP A 1 93 ? -1.427 33.247 -2.460 1.00 40.28 93 ASP A O 1
ATOM 719 N N . GLU A 1 94 ? -3.147 34.544 -1.871 1.00 43.88 94 GLU A N 1
ATOM 720 C CA . GLU A 1 94 ? -2.346 35.590 -1.228 1.00 43.88 94 GLU A CA 1
ATOM 721 C C . GLU A 1 94 ? -1.674 35.113 0.075 1.00 43.88 94 GLU A C 1
ATOM 723 O O . GLU A 1 94 ? -0.623 35.642 0.446 1.00 43.88 94 GLU A O 1
ATOM 728 N N . HIS A 1 95 ? -2.205 34.063 0.718 1.00 40.41 95 HIS A N 1
ATOM 729 C CA . HIS A 1 95 ? -1.656 33.497 1.955 1.00 40.41 95 HIS A CA 1
ATOM 730 C C . HIS A 1 95 ? -0.395 32.642 1.754 1.00 40.41 95 HIS A C 1
ATOM 732 O O . HIS A 1 95 ? 0.416 32.527 2.673 1.00 40.41 95 HIS A O 1
ATOM 738 N N . LEU A 1 96 ? -0.179 32.087 0.558 1.00 37.69 96 LEU A N 1
ATOM 739 C CA . LEU A 1 96 ? 0.940 31.177 0.271 1.00 37.69 96 LEU A CA 1
ATOM 740 C C . LEU A 1 96 ? 2.193 31.883 -0.273 1.00 37.69 96 LEU A C 1
ATOM 742 O O . LEU A 1 96 ? 3.246 31.259 -0.410 1.00 37.69 96 LEU A O 1
ATOM 746 N N . ARG A 1 97 ? 2.134 33.205 -0.502 1.00 41.62 97 ARG A N 1
ATOM 747 C CA . ARG A 1 97 ? 3.277 34.007 -0.983 1.00 41.62 97 ARG A CA 1
ATOM 748 C C . ARG A 1 97 ? 4.466 34.062 -0.014 1.00 41.62 97 ARG A C 1
ATOM 750 O O . ARG A 1 97 ? 5.540 34.468 -0.435 1.00 41.62 97 ARG A O 1
ATOM 757 N N . GLN A 1 98 ? 4.301 33.675 1.254 1.00 38.44 98 GLN A N 1
ATOM 758 C CA . GLN A 1 98 ? 5.384 33.681 2.251 1.00 38.44 98 GLN A CA 1
ATOM 759 C C . GLN A 1 98 ? 6.322 32.460 2.173 1.00 38.44 98 GLN A C 1
ATOM 761 O O . GLN A 1 98 ? 7.352 32.451 2.844 1.00 38.44 98 GLN A O 1
ATOM 766 N N . TYR A 1 99 ? 6.021 31.457 1.341 1.00 41.12 99 TYR A N 1
ATOM 767 C CA . TYR A 1 99 ? 6.863 30.268 1.161 1.00 41.12 99 TYR A CA 1
ATOM 768 C C . TYR A 1 99 ? 7.623 30.302 -0.170 1.00 41.12 99 TYR A C 1
ATOM 770 O O . TYR A 1 99 ? 7.354 29.524 -1.089 1.00 41.12 99 TYR A O 1
ATOM 778 N N . ASP A 1 100 ? 8.610 31.197 -0.265 1.00 40.53 100 ASP A N 1
ATOM 779 C CA . ASP A 1 100 ? 9.427 31.372 -1.474 1.00 40.53 100 ASP A CA 1
ATOM 780 C C . ASP A 1 100 ? 10.156 30.083 -1.907 1.00 40.53 100 ASP A C 1
ATOM 782 O O . ASP A 1 100 ? 10.316 29.854 -3.103 1.00 40.53 100 ASP A O 1
ATOM 786 N N . SER A 1 101 ? 10.526 29.183 -0.983 1.00 41.53 101 SER A N 1
ATOM 787 C CA . SER A 1 101 ? 11.189 27.913 -1.338 1.00 41.53 101 SER A CA 1
ATOM 788 C C . SER A 1 101 ? 10.249 26.892 -1.989 1.00 41.53 101 SER A C 1
ATOM 790 O O . SER A 1 101 ? 10.659 26.174 -2.903 1.00 41.53 101 SER A O 1
ATOM 792 N N . ILE A 1 102 ? 8.982 26.846 -1.563 1.00 34.97 102 ILE A N 1
ATOM 793 C CA . ILE A 1 102 ? 7.955 25.954 -2.121 1.00 34.97 102 ILE A CA 1
ATOM 794 C C . ILE A 1 102 ? 7.532 26.476 -3.494 1.00 34.97 102 ILE A C 1
ATOM 796 O O . ILE A 1 102 ? 7.457 25.711 -4.454 1.00 34.97 102 ILE A O 1
ATOM 800 N N . ARG A 1 103 ? 7.360 27.798 -3.616 1.00 38.62 103 ARG A N 1
ATOM 801 C CA . ARG A 1 103 ? 7.110 28.480 -4.888 1.00 38.62 103 ARG A CA 1
ATOM 802 C C . ARG A 1 103 ? 8.250 28.264 -5.885 1.00 38.62 103 ARG A C 1
ATOM 804 O O . ARG A 1 103 ? 7.978 27.918 -7.029 1.00 38.62 103 ARG A O 1
ATOM 811 N N . GLN A 1 104 ? 9.507 28.428 -5.469 1.00 45.91 104 GLN A N 1
ATOM 812 C CA . GLN A 1 104 ? 10.656 28.219 -6.351 1.00 45.91 104 GLN A CA 1
ATOM 813 C C . GLN A 1 104 ? 10.800 26.744 -6.748 1.00 45.91 104 GLN A C 1
ATOM 815 O O . GLN A 1 104 ? 10.978 26.456 -7.923 1.00 45.91 104 GLN A O 1
ATOM 820 N N . SER A 1 105 ? 10.604 25.803 -5.818 1.00 40.62 105 SER A N 1
ATOM 821 C CA . SER A 1 105 ? 10.633 24.362 -6.123 1.00 40.62 105 SER A CA 1
ATOM 822 C C . SER A 1 105 ? 9.535 23.949 -7.111 1.00 40.62 105 SER A C 1
ATOM 824 O O . SER A 1 105 ? 9.779 23.123 -7.992 1.00 40.62 105 SER A O 1
ATOM 826 N N . ALA A 1 106 ? 8.341 24.543 -6.999 1.00 38.16 106 ALA A N 1
ATOM 827 C CA . ALA A 1 106 ? 7.231 24.327 -7.924 1.00 38.16 106 ALA A CA 1
ATOM 828 C C . ALA A 1 106 ? 7.484 24.964 -9.303 1.00 38.16 106 ALA A C 1
ATOM 830 O O . ALA A 1 106 ? 7.188 24.347 -10.324 1.00 38.16 106 ALA A O 1
ATOM 831 N N . LEU A 1 107 ? 8.079 26.161 -9.353 1.00 42.66 107 LEU A N 1
ATOM 832 C CA . LEU A 1 107 ? 8.483 26.809 -10.605 1.00 42.66 107 LEU A CA 1
ATOM 833 C C . LEU A 1 107 ? 9.617 26.050 -11.301 1.00 42.66 107 LEU A C 1
ATOM 835 O O . LEU A 1 107 ? 9.555 25.869 -12.512 1.00 42.66 107 LEU A O 1
ATOM 839 N N . ASP A 1 108 ? 10.590 25.534 -10.552 1.00 45.50 108 ASP A N 1
ATOM 840 C CA . ASP A 1 108 ? 11.674 24.710 -11.087 1.00 45.50 108 ASP A CA 1
ATOM 841 C C . ASP A 1 108 ? 11.145 23.353 -11.586 1.00 45.50 108 ASP A C 1
ATOM 843 O O . ASP A 1 108 ? 11.622 22.827 -12.589 1.00 45.50 108 ASP A O 1
ATOM 847 N N . ALA A 1 109 ? 10.139 22.774 -10.918 1.00 40.69 109 ALA A N 1
ATOM 848 C CA . ALA A 1 109 ? 9.456 21.567 -11.389 1.00 40.69 109 ALA A CA 1
ATOM 849 C C . ALA A 1 109 ? 8.664 21.823 -12.682 1.00 40.69 109 ALA A C 1
ATOM 851 O O . ALA A 1 109 ? 8.738 21.016 -13.610 1.00 40.69 109 ALA A O 1
ATOM 852 N N . LEU A 1 110 ? 7.979 22.969 -12.775 1.00 39.53 110 LEU A N 1
ATOM 853 C CA . LEU A 1 110 ? 7.259 23.405 -13.972 1.00 39.53 110 LEU A CA 1
ATOM 854 C C . LEU A 1 110 ? 8.213 23.735 -15.134 1.00 39.53 110 LEU A C 1
ATOM 856 O O . LEU A 1 110 ? 7.907 23.433 -16.284 1.00 39.53 110 LEU A O 1
ATOM 860 N N . ASP A 1 111 ? 9.374 24.327 -14.856 1.00 42.81 111 ASP A N 1
ATOM 861 C CA . ASP A 1 111 ? 10.404 24.608 -15.859 1.00 42.81 111 ASP A CA 1
ATOM 862 C C . ASP A 1 111 ? 11.051 23.310 -16.363 1.00 42.81 111 ASP A C 1
ATOM 864 O O . ASP A 1 111 ? 11.159 23.107 -17.572 1.00 42.81 111 ASP A O 1
ATOM 868 N N . ARG A 1 112 ? 11.343 22.349 -15.468 1.00 45.91 112 ARG A N 1
ATOM 869 C CA . ARG A 1 112 ? 11.755 20.978 -15.837 1.00 45.91 112 ARG A CA 1
ATOM 870 C C . ARG A 1 112 ? 10.691 20.241 -16.650 1.00 45.91 112 ARG A C 1
ATOM 872 O O . ARG A 1 112 ? 11.029 19.452 -17.521 1.00 45.91 112 ARG A O 1
ATOM 879 N N . ALA A 1 113 ? 9.410 20.462 -16.373 1.00 39.72 113 ALA A N 1
ATOM 880 C CA . ALA A 1 113 ? 8.303 19.915 -17.156 1.00 39.72 113 ALA A CA 1
ATOM 881 C C . ALA A 1 113 ? 8.191 20.556 -18.552 1.00 39.72 113 ALA A C 1
ATOM 883 O O . ALA A 1 113 ? 7.982 19.850 -19.529 1.00 39.72 113 ALA A O 1
ATOM 884 N N . LYS A 1 114 ? 8.382 21.876 -18.670 1.00 40.22 114 LYS A N 1
ATOM 885 C CA . LYS A 1 114 ? 8.325 22.608 -19.951 1.00 40.22 114 LYS A CA 1
ATOM 886 C C . LYS A 1 114 ? 9.551 22.396 -20.840 1.00 40.22 114 LYS A C 1
ATOM 888 O O . LYS A 1 114 ? 9.443 22.493 -22.058 1.00 40.22 114 LYS A O 1
ATOM 893 N N . THR A 1 115 ? 10.715 22.149 -20.242 1.00 41.81 115 THR A N 1
ATOM 894 C CA . THR A 1 115 ? 11.985 21.900 -20.951 1.00 41.81 115 THR A CA 1
ATOM 895 C C . THR A 1 115 ? 12.214 20.426 -21.270 1.00 41.81 115 THR A C 1
ATOM 897 O O . THR A 1 115 ? 13.053 20.102 -22.115 1.00 41.81 115 THR A O 1
ATOM 900 N N . ARG A 1 116 ? 11.447 19.526 -20.647 1.00 46.00 116 ARG A N 1
ATOM 901 C CA . ARG A 1 116 ? 11.389 18.123 -21.032 1.00 46.00 116 ARG A CA 1
ATOM 902 C C . ARG A 1 116 ? 10.685 18.000 -22.381 1.00 46.00 116 ARG A C 1
ATOM 904 O O . ARG A 1 116 ? 9.466 18.044 -22.495 1.00 46.00 116 ARG A O 1
ATOM 911 N N . ASN A 1 117 ? 11.496 17.840 -23.422 1.00 38.19 117 ASN A N 1
ATOM 912 C CA . ASN A 1 117 ? 11.084 17.297 -24.710 1.00 38.19 117 ASN A CA 1
ATOM 913 C C . ASN A 1 117 ? 10.752 15.803 -24.518 1.00 38.19 117 ASN A C 1
ATOM 915 O O . ASN A 1 117 ? 11.474 14.933 -25.006 1.00 38.19 117 ASN A O 1
ATOM 919 N N . ASP A 1 118 ? 9.729 15.510 -23.711 1.00 42.16 118 ASP A N 1
ATOM 920 C CA . ASP A 1 118 ? 9.280 14.155 -23.423 1.00 42.16 118 ASP A CA 1
ATOM 921 C C . ASP A 1 118 ? 8.563 13.621 -24.664 1.00 42.16 118 ASP A C 1
ATOM 923 O O . ASP A 1 118 ? 7.340 13.591 -24.757 1.00 42.16 118 ASP A O 1
ATOM 927 N N . GLU A 1 119 ? 9.344 13.121 -25.621 1.00 39.91 119 GLU A N 1
ATOM 928 C CA . GLU A 1 119 ? 8.898 12.109 -26.580 1.00 39.91 119 GLU A CA 1
ATOM 929 C C . GLU A 1 119 ? 8.666 10.759 -25.866 1.00 39.91 119 GLU A C 1
ATOM 931 O O . GLU A 1 119 ? 9.072 9.686 -26.322 1.00 39.91 119 GLU A O 1
ATOM 936 N N . LEU A 1 120 ? 7.967 10.768 -24.729 1.00 43.72 120 LEU A N 1
ATOM 937 C CA . LEU A 1 120 ? 7.042 9.678 -24.484 1.00 43.72 120 LEU A CA 1
ATOM 938 C C . LEU A 1 120 ? 6.022 9.806 -25.620 1.00 43.72 120 LEU A C 1
ATOM 940 O O . LEU A 1 120 ? 5.415 10.867 -25.750 1.00 43.72 120 LEU A O 1
ATOM 944 N N . PRO A 1 121 ? 5.822 8.803 -26.492 1.00 43.44 121 PRO A N 1
ATOM 945 C CA . PRO A 1 121 ? 4.632 8.811 -27.314 1.00 43.44 121 PRO A CA 1
ATOM 946 C C . PRO A 1 121 ? 3.480 8.753 -26.318 1.00 43.44 121 PRO A C 1
ATOM 948 O O . PRO A 1 121 ? 3.192 7.684 -25.780 1.00 43.44 121 PRO A O 1
ATOM 951 N N . ALA A 1 122 ? 2.902 9.914 -25.996 1.00 52.59 122 ALA A N 1
ATOM 952 C CA . ALA A 1 122 ? 1.683 9.997 -25.224 1.00 52.59 122 ALA A CA 1
ATOM 953 C C . ALA A 1 122 ? 0.726 9.037 -25.920 1.00 52.59 122 ALA A C 1
ATOM 955 O O . ALA A 1 122 ? 0.419 9.212 -27.107 1.00 52.59 122 ALA A O 1
ATOM 956 N N . LEU A 1 123 ? 0.376 7.944 -25.233 1.00 51.38 123 LEU A N 1
ATOM 957 C CA . LEU A 1 123 ? -0.582 6.995 -25.773 1.00 51.38 123 LEU A CA 1
ATOM 958 C C . LEU A 1 123 ? -1.795 7.829 -26.157 1.00 51.38 123 LEU A C 1
ATOM 960 O O . LEU A 1 123 ? -2.280 8.630 -25.353 1.00 51.38 123 LEU A O 1
ATOM 964 N N . LYS A 1 124 ? -2.247 7.703 -27.406 1.00 57.34 124 LYS A N 1
ATOM 965 C CA . LYS A 1 124 ? -3.447 8.428 -27.825 1.00 57.34 124 LYS A CA 1
ATOM 966 C C . LYS A 1 124 ? -4.560 8.055 -26.840 1.00 57.34 124 LYS A C 1
ATOM 968 O O . LYS A 1 124 ? -4.644 6.873 -26.509 1.00 57.34 124 LYS A O 1
ATOM 973 N N . PRO A 1 125 ? -5.428 8.985 -26.408 1.00 57.41 125 PRO A N 1
ATOM 974 C CA . PRO A 1 125 ? -6.447 8.689 -25.398 1.00 57.41 125 PRO A CA 1
ATOM 975 C C . PRO A 1 125 ? -7.240 7.400 -25.678 1.00 57.41 125 PRO A C 1
ATOM 977 O O . PRO A 1 125 ? -7.425 6.581 -24.788 1.00 57.41 125 PRO A O 1
ATOM 980 N N . ALA A 1 126 ? -7.596 7.143 -26.942 1.00 55.94 126 ALA A N 1
ATOM 981 C CA . ALA A 1 126 ? -8.262 5.904 -27.353 1.00 55.94 126 ALA A CA 1
ATOM 982 C C . ALA A 1 126 ? -7.410 4.628 -27.168 1.00 55.94 126 ALA A C 1
ATOM 984 O O . ALA A 1 126 ? -7.941 3.589 -26.797 1.00 55.94 126 ALA A O 1
ATOM 985 N N . GLU A 1 127 ? -6.099 4.692 -27.415 1.00 61.81 127 GLU A N 1
ATOM 986 C CA . GLU A 1 127 ? -5.185 3.565 -27.178 1.00 61.81 127 GLU A CA 1
ATOM 987 C C . GLU A 1 127 ? -4.988 3.317 -25.677 1.00 61.81 127 GLU A C 1
ATOM 989 O O . GLU A 1 127 ? -4.902 2.170 -25.244 1.00 61.81 127 GLU A O 1
ATOM 994 N N . LEU A 1 128 ? -4.931 4.383 -24.876 1.00 64.81 128 LEU A N 1
ATOM 995 C CA . LEU A 1 128 ? -4.842 4.274 -23.424 1.00 64.81 128 LEU A CA 1
ATOM 996 C C . LEU A 1 128 ? -6.093 3.592 -22.848 1.00 64.81 128 LEU A C 1
ATOM 998 O O . LEU A 1 128 ? -5.960 2.627 -22.098 1.00 64.81 128 LEU A O 1
ATOM 1002 N N . LEU A 1 129 ? -7.288 4.034 -23.253 1.00 65.00 129 LEU A N 1
ATOM 1003 C CA . LEU A 1 129 ? -8.558 3.443 -22.819 1.00 65.00 129 LEU A CA 1
ATOM 1004 C C . LEU A 1 129 ? -8.702 1.971 -23.248 1.00 65.00 129 LEU A C 1
ATOM 1006 O O . LEU A 1 129 ? -9.075 1.144 -22.419 1.00 65.00 129 LEU A O 1
ATOM 1010 N N . ASP A 1 130 ? -8.327 1.611 -24.484 1.00 70.38 130 ASP A N 1
ATOM 1011 C CA . ASP A 1 130 ? -8.313 0.208 -24.945 1.00 70.38 130 ASP A CA 1
ATOM 1012 C C . ASP A 1 130 ? -7.377 -0.665 -24.091 1.00 70.38 130 ASP A C 1
ATOM 1014 O O . ASP A 1 130 ? -7.723 -1.781 -23.690 1.00 70.38 130 ASP A O 1
ATOM 1018 N N . ARG A 1 131 ? -6.195 -0.142 -23.739 1.00 75.69 131 ARG A N 1
ATOM 1019 C CA . ARG A 1 131 ? -5.252 -0.844 -22.859 1.00 75.69 131 ARG A CA 1
ATOM 1020 C C . ARG A 1 131 ? -5.804 -1.017 -21.445 1.00 75.69 131 ARG A C 1
ATOM 1022 O O . ARG A 1 131 ? -5.617 -2.099 -20.887 1.00 75.69 131 ARG A O 1
ATOM 1029 N N . PHE A 1 132 ? -6.476 -0.007 -20.886 1.00 75.62 132 PHE A N 1
ATOM 1030 C CA . PHE A 1 132 ? -7.156 -0.113 -19.591 1.00 75.62 132 PHE A CA 1
ATOM 1031 C C . PHE A 1 132 ? -8.251 -1.174 -19.629 1.00 75.62 132 PHE A C 1
ATOM 1033 O O . PHE A 1 132 ? -8.198 -2.119 -18.846 1.00 75.62 132 PHE A O 1
ATOM 1040 N N . GLU A 1 133 ? -9.183 -1.086 -20.578 1.00 76.88 133 GLU A N 1
ATOM 1041 C CA . GLU A 1 133 ? -10.279 -2.046 -20.714 1.00 76.88 133 GLU A CA 1
ATOM 1042 C C . GLU A 1 133 ? -9.750 -3.478 -20.859 1.00 76.88 133 GLU A C 1
ATOM 1044 O O . GLU A 1 133 ? -10.184 -4.397 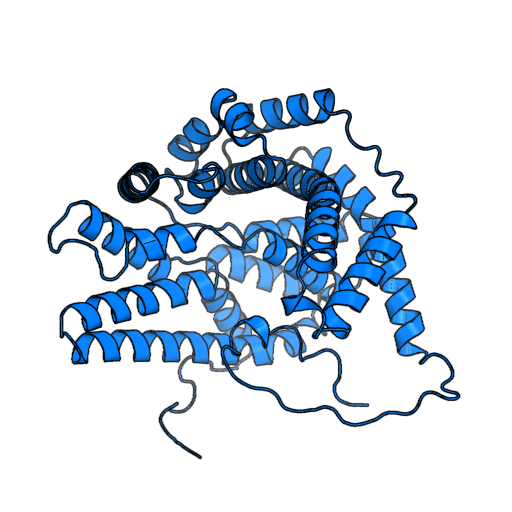-20.159 1.00 76.88 133 GLU A O 1
ATOM 1049 N N . LYS A 1 134 ? -8.754 -3.679 -21.727 1.00 83.94 134 LYS A N 1
ATOM 1050 C CA . LYS A 1 134 ? -8.124 -4.986 -21.903 1.00 83.94 134 LYS A CA 1
ATOM 1051 C C . LYS A 1 134 ? -7.443 -5.468 -20.625 1.00 83.94 134 LYS A C 1
ATOM 1053 O O . LYS A 1 134 ? -7.545 -6.652 -20.305 1.00 83.94 134 LYS A O 1
ATOM 1058 N N . ALA A 1 135 ? -6.725 -4.602 -19.911 1.00 87.06 135 ALA A N 1
ATOM 1059 C CA . ALA A 1 135 ? -6.053 -4.973 -18.670 1.00 87.06 135 ALA A CA 1
ATOM 1060 C C . ALA A 1 135 ? -7.067 -5.378 -17.591 1.00 87.06 135 ALA A C 1
ATOM 1062 O O . ALA A 1 135 ? -6.919 -6.460 -17.025 1.00 87.06 135 ALA A O 1
ATOM 1063 N N . VAL A 1 136 ? -8.125 -4.583 -17.401 1.00 84.38 136 VAL A N 1
ATOM 1064 C CA . VAL A 1 136 ? -9.232 -4.852 -16.470 1.00 84.38 136 VAL A CA 1
ATOM 1065 C C . VAL A 1 136 ? -9.896 -6.194 -16.782 1.00 84.38 136 VAL A C 1
ATOM 1067 O O . VAL A 1 136 ? -10.005 -7.049 -15.909 1.00 84.38 136 VAL A O 1
ATOM 1070 N N . ARG A 1 137 ? -10.263 -6.438 -18.046 1.00 87.88 137 ARG A N 1
ATOM 1071 C CA . ARG A 1 137 ? -10.986 -7.658 -18.449 1.00 87.88 137 ARG A CA 1
ATOM 1072 C C . ARG A 1 137 ? -10.153 -8.941 -18.398 1.00 87.88 137 ARG A C 1
ATOM 1074 O O . ARG A 1 137 ? -10.723 -10.028 -18.443 1.00 87.88 137 ARG A O 1
ATOM 1081 N N . THR A 1 138 ? -8.822 -8.845 -18.402 1.00 91.69 138 THR A N 1
ATOM 1082 C CA . THR A 1 138 ? -7.940 -10.020 -18.557 1.00 91.69 138 THR A CA 1
ATOM 1083 C C . THR A 1 138 ? -7.113 -10.355 -17.327 1.00 91.69 138 THR A C 1
ATOM 1085 O O . THR A 1 138 ? -6.473 -11.408 -17.308 1.00 91.69 138 THR A O 1
ATOM 1088 N N . THR A 1 139 ? -7.095 -9.491 -16.313 1.00 94.69 139 THR A N 1
ATOM 1089 C CA . THR A 1 139 ? -6.355 -9.753 -15.081 1.00 94.69 139 THR A CA 1
ATOM 1090 C C . THR A 1 139 ? -7.253 -10.364 -14.010 1.00 94.69 139 THR A C 1
ATOM 1092 O O . THR A 1 139 ? -8.403 -9.978 -13.838 1.00 94.69 139 THR A O 1
ATOM 1095 N N . THR A 1 140 ? -6.700 -11.314 -13.265 1.00 96.56 140 THR A N 1
ATOM 1096 C CA . THR A 1 140 ? -7.294 -11.874 -12.040 1.00 96.56 140 THR A CA 1
ATOM 1097 C C . THR A 1 140 ? -6.333 -11.738 -10.860 1.00 96.56 140 THR A C 1
ATOM 1099 O O . THR A 1 140 ? -6.487 -12.409 -9.847 1.00 96.56 140 THR A O 1
ATOM 1102 N N . ASP A 1 141 ? -5.265 -10.960 -11.030 1.00 96.88 141 ASP A N 1
ATOM 1103 C CA . ASP A 1 141 ? -4.237 -10.765 -10.020 1.00 96.88 141 ASP A CA 1
ATOM 1104 C C . ASP A 1 141 ? -4.576 -9.539 -9.166 1.00 96.88 141 ASP A C 1
ATOM 1106 O O . ASP A 1 141 ? -4.701 -8.443 -9.712 1.00 96.88 141 ASP A O 1
ATOM 1110 N N . GLY A 1 142 ? -4.713 -9.725 -7.849 1.00 95.56 142 GLY A N 1
ATOM 1111 C CA . GLY A 1 142 ? -5.120 -8.663 -6.919 1.00 95.56 142 GLY A CA 1
ATOM 1112 C C . GLY A 1 142 ? -4.209 -7.435 -6.957 1.00 95.56 142 GLY A C 1
ATOM 1113 O O . GLY A 1 142 ? -4.698 -6.316 -7.067 1.00 95.56 142 GLY A O 1
ATOM 1114 N N . ALA A 1 143 ? -2.886 -7.627 -7.009 1.00 95.00 143 ALA A N 1
ATOM 1115 C CA . ALA A 1 143 ? -1.940 -6.514 -7.103 1.00 95.00 143 ALA A CA 1
ATOM 1116 C C . ALA A 1 143 ? -2.114 -5.726 -8.409 1.00 95.00 143 ALA A C 1
ATOM 1118 O O . ALA A 1 143 ? -2.160 -4.498 -8.401 1.00 95.00 143 ALA A O 1
ATOM 1119 N N . ALA A 1 144 ? -2.263 -6.424 -9.539 1.00 96.25 144 ALA A N 1
ATOM 1120 C CA . ALA A 1 144 ? -2.535 -5.769 -10.814 1.00 96.25 144 ALA A CA 1
ATOM 1121 C C . ALA A 1 144 ? -3.875 -5.010 -10.805 1.00 96.25 144 ALA A C 1
ATOM 1123 O O . ALA A 1 144 ? -3.942 -3.917 -11.360 1.00 96.25 144 ALA A O 1
ATOM 1124 N N . LEU A 1 145 ? -4.923 -5.562 -10.181 1.00 97.06 145 LEU A N 1
ATOM 1125 C CA . LEU A 1 145 ? -6.224 -4.900 -10.033 1.00 97.06 145 LEU A CA 1
ATOM 1126 C C . LEU A 1 145 ? -6.121 -3.627 -9.184 1.00 97.06 145 LEU A C 1
ATOM 1128 O O . LEU A 1 145 ? -6.610 -2.583 -9.610 1.00 97.06 145 LEU A O 1
ATOM 1132 N N . ALA A 1 146 ? -5.423 -3.690 -8.048 1.00 94.25 146 ALA A N 1
ATOM 1133 C CA . ALA A 1 146 ? -5.177 -2.540 -7.182 1.00 94.25 146 ALA A CA 1
ATOM 1134 C C . ALA A 1 146 ? -4.472 -1.403 -7.936 1.00 94.25 146 ALA A C 1
ATOM 1136 O O . ALA A 1 146 ? -4.917 -0.259 -7.918 1.00 94.25 146 ALA A O 1
ATOM 1137 N N . TRP A 1 147 ? -3.408 -1.720 -8.679 1.00 94.12 147 TRP A N 1
ATOM 1138 C CA . TRP A 1 147 ? -2.657 -0.709 -9.430 1.00 94.12 147 TRP A CA 1
ATOM 1139 C C . TRP A 1 147 ? -3.441 -0.150 -10.615 1.00 94.12 147 TRP A C 1
ATOM 1141 O O . TRP A 1 147 ? -3.276 1.022 -10.945 1.00 94.12 147 TRP A O 1
ATOM 1151 N N . LEU A 1 148 ? -4.302 -0.956 -11.247 1.00 93.62 148 LEU A N 1
ATOM 1152 C CA . LEU A 1 148 ? -5.240 -0.458 -12.252 1.00 93.62 148 LEU A CA 1
ATOM 1153 C C . LEU A 1 148 ? -6.242 0.513 -11.630 1.00 93.62 148 LEU A C 1
ATOM 1155 O O . LEU A 1 148 ? -6.495 1.545 -12.237 1.00 93.62 148 LEU A O 1
ATOM 1159 N N . ALA A 1 149 ? -6.754 0.240 -10.428 1.00 93.81 149 ALA A N 1
ATOM 1160 C CA . ALA A 1 149 ? -7.664 1.153 -9.742 1.00 93.81 149 ALA A CA 1
ATOM 1161 C C . ALA A 1 149 ? -6.998 2.498 -9.433 1.00 93.81 149 ALA A C 1
ATOM 1163 O O . ALA A 1 149 ? -7.524 3.542 -9.813 1.00 93.81 149 ALA A O 1
ATOM 1164 N N . THR A 1 150 ? -5.786 2.479 -8.867 1.00 89.69 150 THR A N 1
ATOM 1165 C CA . THR A 1 150 ? -4.986 3.697 -8.662 1.00 89.69 150 THR A CA 1
ATOM 1166 C C . THR A 1 150 ? -4.707 4.421 -9.978 1.00 89.69 150 THR A C 1
ATOM 1168 O O . THR A 1 150 ? -4.734 5.649 -10.029 1.00 89.69 150 THR A O 1
ATOM 1171 N N . ALA A 1 151 ? -4.453 3.685 -11.062 1.00 86.75 151 ALA A N 1
ATOM 1172 C CA . ALA A 1 151 ? -4.196 4.274 -12.370 1.00 86.75 151 ALA A CA 1
ATOM 1173 C C . ALA A 1 151 ? -5.454 4.933 -12.956 1.00 86.75 151 ALA A C 1
ATOM 1175 O O . ALA A 1 151 ? -5.357 6.020 -13.515 1.00 86.75 151 ALA A O 1
ATOM 1176 N N . CYS A 1 152 ? -6.629 4.322 -12.787 1.00 83.94 152 CYS A N 1
ATOM 1177 C CA . CYS A 1 152 ? -7.901 4.913 -13.194 1.00 83.94 152 CYS A CA 1
ATOM 1178 C C . CYS A 1 152 ? -8.197 6.199 -12.417 1.00 83.94 152 CYS A C 1
ATOM 1180 O O . CYS A 1 152 ? -8.557 7.192 -13.038 1.00 83.94 152 CYS A O 1
ATOM 1182 N N . ALA A 1 153 ? -7.955 6.200 -11.103 1.00 84.25 153 ALA A N 1
ATOM 1183 C CA . ALA A 1 153 ? -8.086 7.385 -10.254 1.00 84.25 153 ALA A CA 1
ATOM 1184 C C . ALA A 1 153 ? -7.132 8.508 -10.678 1.00 84.25 153 ALA A C 1
ATOM 1186 O O . ALA A 1 153 ? -7.508 9.660 -10.849 1.00 84.25 153 ALA A O 1
ATOM 1187 N N . THR A 1 154 ? -5.869 8.153 -10.928 1.00 80.06 154 THR A N 1
ATOM 1188 C CA . THR A 1 154 ? -4.836 9.107 -11.362 1.00 80.06 154 THR A CA 1
ATOM 1189 C C . THR A 1 154 ? -5.154 9.727 -12.726 1.00 80.06 154 THR A C 1
ATOM 1191 O O . THR A 1 154 ? -4.707 10.833 -13.019 1.00 80.06 154 THR A O 1
ATOM 1194 N N . ALA A 1 155 ? -5.892 9.006 -13.570 1.00 72.38 155 ALA A N 1
ATOM 1195 C CA . ALA A 1 155 ? -6.318 9.459 -14.886 1.00 72.38 155 ALA A CA 1
ATOM 1196 C C . ALA A 1 155 ? -7.724 10.085 -14.909 1.00 72.38 155 ALA A C 1
ATOM 1198 O O . ALA A 1 155 ? -8.142 10.477 -15.995 1.00 72.38 155 ALA A O 1
ATOM 1199 N N . ASP A 1 156 ? -8.431 10.170 -13.772 1.00 74.44 156 ASP A N 1
ATOM 1200 C CA . ASP A 1 156 ? -9.818 10.667 -13.676 1.00 74.44 156 ASP A CA 1
ATOM 1201 C C . ASP A 1 156 ? -10.779 9.921 -14.637 1.00 74.44 156 ASP A C 1
ATOM 1203 O O . ASP A 1 156 ? -11.549 10.505 -15.404 1.00 74.44 156 ASP A O 1
ATOM 1207 N N . ILE A 1 157 ? -10.661 8.585 -14.676 1.00 74.19 157 ILE A N 1
ATOM 1208 C CA . ILE A 1 157 ? -11.464 7.676 -15.523 1.00 74.19 157 ILE A CA 1
ATOM 1209 C C . ILE A 1 157 ? -12.077 6.509 -14.732 1.00 74.19 157 ILE A C 1
ATOM 1211 O O . ILE A 1 157 ? -12.337 5.435 -15.282 1.00 74.19 157 ILE A O 1
ATOM 1215 N N . GLU A 1 158 ? -12.316 6.684 -13.437 1.00 82.94 158 GLU A N 1
ATOM 1216 C CA . GLU A 1 158 ? -12.826 5.657 -12.524 1.00 82.94 158 GLU A CA 1
ATOM 1217 C C . GLU A 1 158 ? -14.125 5.041 -13.044 1.00 82.94 158 GLU A C 1
ATOM 1219 O O . GLU A 1 158 ? -14.226 3.818 -13.123 1.00 82.94 158 GLU A O 1
ATOM 1224 N N . MET A 1 159 ? -15.075 5.869 -13.497 1.00 77.56 159 MET A N 1
ATOM 1225 C CA . MET A 1 159 ? -16.354 5.400 -14.048 1.00 77.56 159 MET A CA 1
ATOM 1226 C C . MET A 1 159 ? -16.172 4.496 -15.270 1.00 77.56 159 MET A C 1
ATOM 1228 O O . MET A 1 159 ? -16.820 3.457 -15.365 1.00 77.56 159 MET A O 1
ATOM 1232 N N . PHE A 1 160 ? -15.248 4.836 -16.174 1.00 77.69 160 PHE A N 1
ATOM 1233 C CA . PHE A 1 160 ? -14.927 3.981 -17.320 1.00 77.69 160 PHE A CA 1
ATOM 1234 C C . PHE A 1 160 ? -14.365 2.628 -16.865 1.00 77.69 160 PHE A C 1
ATOM 1236 O O . PHE A 1 160 ? -14.739 1.583 -17.397 1.00 77.69 160 PHE A O 1
ATOM 1243 N N . CYS A 1 161 ? -13.481 2.627 -15.866 1.00 82.19 161 CYS A N 1
ATOM 1244 C CA . CYS A 1 161 ? -12.904 1.396 -15.341 1.00 82.19 161 CYS A CA 1
ATOM 1245 C C . CYS A 1 161 ? -13.924 0.541 -14.573 1.00 82.19 161 CYS A C 1
ATOM 1247 O O . CYS A 1 161 ? -13.892 -0.687 -14.684 1.00 82.19 161 CYS A O 1
ATOM 1249 N N . ILE A 1 162 ? -14.847 1.168 -13.838 1.00 86.38 162 ILE A N 1
ATOM 1250 C CA . ILE A 1 162 ? -15.979 0.499 -13.186 1.00 86.38 162 ILE A CA 1
ATOM 1251 C C . ILE A 1 162 ? -16.868 -0.164 -14.245 1.00 86.38 162 ILE A C 1
ATOM 1253 O O . ILE A 1 162 ? -17.113 -1.365 -14.147 1.00 86.38 162 ILE A O 1
ATOM 1257 N N . ASP A 1 163 ? -17.255 0.561 -15.300 1.00 81.00 163 ASP A N 1
ATOM 1258 C CA . ASP A 1 163 ? -18.062 0.027 -16.409 1.00 81.00 163 ASP A CA 1
ATOM 1259 C C . ASP A 1 163 ? -17.348 -1.110 -17.166 1.00 81.00 163 ASP A C 1
ATOM 1261 O O . ASP A 1 163 ? -17.983 -2.045 -17.661 1.00 81.00 163 ASP A O 1
ATOM 1265 N N . ALA A 1 164 ? -16.012 -1.074 -17.225 1.00 80.69 164 ALA A N 1
ATOM 1266 C CA . ALA A 1 164 ? -15.190 -2.157 -17.767 1.00 80.69 164 ALA A CA 1
ATOM 1267 C C . ALA A 1 164 ? -15.117 -3.401 -16.851 1.00 80.69 164 ALA A C 1
ATOM 1269 O O . ALA A 1 164 ? -14.585 -4.435 -17.269 1.00 80.69 164 ALA A O 1
ATOM 1270 N N . GLY A 1 165 ? -15.663 -3.325 -15.633 1.00 92.38 165 GLY A N 1
ATOM 1271 C CA . GLY A 1 165 ? -15.765 -4.421 -14.669 1.00 92.38 165 GLY A CA 1
ATOM 1272 C C . GLY A 1 165 ? -14.647 -4.470 -13.625 1.00 92.38 165 GLY A C 1
ATOM 1273 O O . GLY A 1 165 ? -14.405 -5.542 -13.067 1.00 92.38 165 GLY A O 1
ATOM 1274 N N . LEU A 1 166 ? -13.938 -3.361 -13.372 1.00 94.69 166 LEU A N 1
ATOM 1275 C CA . LEU A 1 166 ? -12.816 -3.340 -12.425 1.00 94.69 166 LEU A CA 1
ATOM 1276 C C . LEU A 1 166 ? -13.261 -3.575 -10.975 1.00 94.69 166 LEU A C 1
ATOM 1278 O O . LEU A 1 166 ? -12.653 -4.407 -10.306 1.00 94.69 166 LEU A O 1
ATOM 1282 N N . ASP A 1 167 ? -14.330 -2.922 -10.506 1.00 96.62 167 ASP A N 1
ATOM 1283 C CA . ASP A 1 167 ? -14.839 -3.133 -9.138 1.00 96.62 167 ASP A CA 1
ATOM 1284 C C . ASP A 1 167 ? -15.275 -4.595 -8.929 1.00 96.62 167 ASP A C 1
ATOM 1286 O O . ASP A 1 167 ? -14.813 -5.267 -8.007 1.00 96.62 167 ASP A O 1
ATOM 1290 N N . ASP A 1 168 ? -16.042 -5.151 -9.873 1.00 97.38 168 ASP A N 1
ATOM 1291 C CA . ASP A 1 168 ? -16.441 -6.566 -9.874 1.00 97.38 168 ASP A CA 1
ATOM 1292 C C . ASP A 1 168 ? -15.238 -7.524 -9.877 1.00 97.38 168 ASP A C 1
ATOM 1294 O O . ASP A 1 168 ? -15.287 -8.623 -9.312 1.00 97.38 168 ASP A O 1
ATOM 1298 N N . ALA A 1 169 ? -14.155 -7.165 -10.567 1.00 97.62 169 ALA A N 1
ATOM 1299 C CA . ALA A 1 169 ? -12.931 -7.954 -10.575 1.00 97.62 169 ALA A CA 1
ATOM 1300 C C . ALA A 1 169 ? -12.204 -7.879 -9.223 1.00 97.62 169 ALA A C 1
ATOM 1302 O O . ALA A 1 169 ? -11.763 -8.919 -8.735 1.00 97.62 169 ALA A O 1
ATOM 1303 N N . ILE A 1 170 ? -12.140 -6.704 -8.586 1.00 97.38 170 ILE A N 1
ATOM 1304 C CA . ILE A 1 170 ? -11.577 -6.526 -7.237 1.00 97.38 170 ILE A CA 1
ATOM 1305 C C . ILE A 1 170 ? -12.383 -7.335 -6.213 1.00 97.38 170 ILE A C 1
ATOM 1307 O O . ILE A 1 170 ? -11.812 -8.085 -5.423 1.00 97.38 170 ILE A O 1
ATOM 1311 N N . VAL A 1 171 ? -13.715 -7.285 -6.267 1.00 97.00 171 VAL A N 1
ATOM 1312 C CA . VAL A 1 171 ? -14.574 -8.095 -5.388 1.00 97.00 171 VAL A CA 1
ATOM 1313 C C . VAL A 1 171 ? -14.298 -9.592 -5.567 1.00 97.00 171 VAL A C 1
ATOM 1315 O O . VAL A 1 171 ? -14.134 -10.314 -4.584 1.00 97.00 171 VAL A O 1
ATOM 1318 N N . ARG A 1 172 ? -14.192 -10.074 -6.812 1.00 96.88 172 ARG A N 1
ATOM 1319 C CA . ARG A 1 172 ? -14.019 -11.510 -7.099 1.00 96.88 172 ARG A CA 1
ATOM 1320 C C . ARG A 1 172 ? -12.609 -12.048 -6.873 1.00 96.88 172 ARG A C 1
ATOM 1322 O O . ARG A 1 172 ? -12.471 -13.230 -6.560 1.00 96.88 172 ARG A O 1
ATOM 1329 N N . HIS A 1 173 ? -11.579 -11.242 -7.103 1.00 97.25 173 HIS A N 1
ATOM 1330 C CA . HIS A 1 173 ? -10.193 -11.719 -7.195 1.00 97.25 173 HIS A CA 1
ATOM 1331 C C . HIS A 1 173 ? -9.238 -11.074 -6.188 1.00 97.25 173 HIS A C 1
ATOM 1333 O O . HIS A 1 173 ? -8.139 -11.586 -5.995 1.00 97.25 173 HIS A O 1
ATOM 1339 N N . ASP A 1 174 ? -9.660 -9.995 -5.533 1.00 95.31 174 ASP A N 1
ATOM 1340 C CA . ASP A 1 174 ? -8.891 -9.256 -4.528 1.00 95.31 174 ASP A CA 1
ATOM 1341 C C . ASP A 1 174 ? -9.664 -9.164 -3.196 1.00 95.31 174 ASP A C 1
ATOM 1343 O O . ASP A 1 174 ? -9.456 -8.262 -2.399 1.00 95.31 174 ASP A O 1
ATOM 1347 N N . GLY A 1 175 ? -10.627 -10.065 -2.957 1.00 94.62 175 GLY A N 1
ATOM 1348 C CA . GLY A 1 175 ? -11.360 -10.144 -1.686 1.00 94.62 175 GLY A CA 1
ATOM 1349 C C . GLY A 1 175 ? -12.122 -8.869 -1.309 1.00 94.62 175 GLY A C 1
ATOM 1350 O O . GLY A 1 175 ? -12.265 -8.571 -0.126 1.00 94.62 175 GLY A O 1
ATOM 1351 N N . ALA A 1 176 ? -12.598 -8.107 -2.300 1.00 95.62 176 ALA A N 1
ATOM 1352 C CA . ALA A 1 176 ? -13.197 -6.788 -2.083 1.00 95.62 176 ALA A CA 1
ATOM 1353 C C . ALA A 1 176 ? -12.260 -5.833 -1.319 1.00 95.62 176 ALA A C 1
ATOM 1355 O O . ALA A 1 176 ? -12.696 -5.115 -0.425 1.00 95.62 176 ALA A O 1
ATOM 1356 N N . ASN A 1 177 ? -10.969 -5.847 -1.662 1.00 94.94 177 ASN A N 1
ATOM 1357 C CA . ASN A 1 177 ? -9.942 -5.036 -1.020 1.00 94.94 177 ASN A CA 1
ATOM 1358 C C . ASN A 1 177 ? -10.354 -3.570 -0.855 1.00 94.94 177 ASN A C 1
ATOM 1360 O O . ASN A 1 177 ? -10.679 -2.881 -1.828 1.00 94.94 177 ASN A O 1
ATOM 1364 N N . LEU A 1 178 ? -10.285 -3.100 0.389 1.00 94.31 178 LEU A N 1
ATOM 1365 C CA . LEU A 1 178 ? -10.701 -1.763 0.782 1.00 94.31 178 LEU A CA 1
ATOM 1366 C C . LEU A 1 178 ? -9.980 -0.668 -0.008 1.00 94.31 178 LEU A C 1
ATOM 1368 O O . LEU A 1 178 ? -10.607 0.277 -0.482 1.00 94.31 178 LEU A O 1
ATOM 1372 N N . PHE A 1 179 ? -8.659 -0.776 -0.135 1.00 92.19 179 PHE A N 1
ATOM 1373 C CA . PHE A 1 179 ? -7.834 0.260 -0.745 1.00 92.19 179 PHE A CA 1
ATOM 1374 C C . PHE A 1 179 ? -7.971 0.272 -2.265 1.00 92.19 179 PHE A C 1
ATOM 1376 O O . PHE A 1 179 ? -8.070 1.351 -2.850 1.00 92.19 179 PHE A O 1
ATOM 1383 N N . SER A 1 180 ? -8.058 -0.904 -2.891 1.00 93.62 180 SER A N 1
ATOM 1384 C CA . SER A 1 180 ? -8.305 -1.036 -4.330 1.00 93.62 180 SER A CA 1
ATOM 1385 C C . SER A 1 180 ? -9.650 -0.416 -4.723 1.00 93.62 180 SER A C 1
ATOM 1387 O O . SER A 1 180 ? -9.707 0.402 -5.637 1.00 93.62 180 SER A O 1
ATOM 1389 N N . ARG A 1 181 ? -10.736 -0.761 -4.015 1.00 94.75 181 ARG A N 1
ATOM 1390 C CA . ARG A 1 181 ? -12.073 -0.202 -4.288 1.00 94.75 181 ARG A CA 1
ATOM 1391 C C . ARG A 1 181 ? -12.167 1.272 -3.896 1.00 94.75 181 ARG A C 1
ATOM 1393 O O . ARG A 1 181 ? -12.765 2.059 -4.619 1.00 94.75 181 ARG A O 1
ATOM 1400 N N . GLY A 1 182 ? -11.533 1.662 -2.789 1.00 92.31 182 GLY A N 1
ATOM 1401 C CA . GLY A 1 182 ? -11.469 3.052 -2.341 1.00 92.31 182 GLY A CA 1
ATOM 1402 C C . GLY A 1 182 ? -10.820 3.981 -3.367 1.00 92.31 182 GLY A C 1
ATOM 1403 O O . GLY A 1 182 ? -11.272 5.108 -3.519 1.00 92.31 182 GLY A O 1
ATOM 1404 N N . ALA A 1 183 ? -9.827 3.509 -4.127 1.00 89.94 183 ALA A N 1
ATOM 1405 C CA . ALA A 1 183 ? -9.236 4.291 -5.213 1.00 89.94 183 ALA A CA 1
ATOM 1406 C C . ALA A 1 183 ? -10.232 4.613 -6.344 1.00 89.94 183 ALA A C 1
ATOM 1408 O O . ALA A 1 183 ? -10.026 5.579 -7.063 1.00 89.94 183 ALA A O 1
ATOM 1409 N N . LEU A 1 184 ? -11.313 3.843 -6.503 1.00 90.12 184 LEU A N 1
ATOM 1410 C CA . LEU A 1 184 ? -12.339 4.090 -7.524 1.00 90.12 184 LEU A CA 1
ATOM 1411 C C . LEU A 1 184 ? -13.421 5.081 -7.072 1.00 90.12 184 LEU A C 1
ATOM 1413 O O . LEU A 1 184 ? -14.348 5.366 -7.830 1.00 90.12 184 LEU A O 1
ATOM 1417 N N . LEU A 1 185 ? -13.338 5.581 -5.837 1.00 87.56 185 LEU A N 1
ATOM 1418 C CA . LEU A 1 185 ? -14.288 6.538 -5.296 1.00 87.56 185 LEU A CA 1
ATOM 1419 C C . LEU A 1 185 ? -13.790 7.972 -5.509 1.00 87.56 185 LEU A C 1
ATOM 1421 O O . LEU A 1 185 ? -12.938 8.457 -4.768 1.00 87.56 185 LEU A O 1
ATOM 1425 N N . ASN A 1 186 ? -14.373 8.670 -6.482 1.00 79.12 186 ASN A N 1
ATOM 1426 C CA . ASN A 1 186 ? -14.163 10.105 -6.670 1.00 79.12 186 ASN A CA 1
ATOM 1427 C C . ASN A 1 186 ? -15.157 10.892 -5.790 1.00 79.12 186 ASN A C 1
ATOM 1429 O O . ASN A 1 186 ? -16.369 10.733 -5.944 1.00 79.12 186 ASN A O 1
ATOM 1433 N N . ASP A 1 187 ? -14.644 11.674 -4.833 1.00 80.38 187 ASP A N 1
ATOM 1434 C CA . ASP A 1 187 ? -15.411 12.444 -3.837 1.00 80.38 187 ASP A CA 1
ATOM 1435 C C . ASP A 1 187 ? -16.586 11.674 -3.182 1.00 80.38 187 ASP A C 1
ATOM 1437 O O . ASP A 1 187 ? -17.749 12.089 -3.276 1.00 80.38 187 ASP A O 1
ATOM 1441 N N . PRO A 1 188 ? -16.328 10.536 -2.501 1.00 85.81 188 PRO A N 1
ATOM 1442 C CA . PRO A 1 188 ? -17.403 9.704 -1.982 1.00 85.81 188 PRO A CA 1
ATOM 1443 C C . PRO A 1 188 ? -18.188 10.364 -0.851 1.00 85.81 188 PRO A C 1
ATOM 1445 O O . PRO A 1 188 ? -17.649 11.019 0.043 1.00 85.81 188 PRO A O 1
ATOM 1448 N N . THR A 1 189 ? -19.488 10.089 -0.847 1.00 91.12 189 THR A N 1
ATOM 1449 C CA . THR A 1 189 ? -20.375 10.364 0.286 1.00 91.12 189 THR A CA 1
ATOM 1450 C C . THR A 1 189 ? -20.060 9.451 1.475 1.00 91.12 189 THR A C 1
ATOM 1452 O O . THR A 1 189 ? -19.486 8.372 1.317 1.00 91.12 189 THR A O 1
ATOM 1455 N N . SER A 1 190 ? -20.487 9.846 2.679 1.00 90.00 190 SER A N 1
ATOM 1456 C CA . SER A 1 190 ? -20.337 9.015 3.882 1.00 90.00 190 SER A CA 1
ATOM 1457 C C . SER A 1 190 ? -20.969 7.628 3.722 1.00 90.00 190 SER A C 1
ATOM 1459 O O . SER A 1 190 ? -20.346 6.646 4.112 1.00 90.00 190 SER A O 1
ATOM 1461 N N . ASP A 1 191 ? -22.132 7.536 3.071 1.00 92.88 191 ASP A N 1
ATOM 1462 C CA . ASP A 1 191 ? -22.827 6.265 2.826 1.00 92.88 191 ASP A CA 1
ATOM 1463 C C . ASP A 1 191 ? -22.014 5.332 1.910 1.00 92.88 191 ASP A C 1
ATOM 1465 O O . ASP A 1 191 ? -21.968 4.123 2.128 1.00 92.88 191 ASP A O 1
ATOM 1469 N N . GLN A 1 192 ? -21.329 5.883 0.899 1.00 93.00 192 GLN A N 1
ATOM 1470 C CA . GLN A 1 192 ? -20.448 5.100 0.022 1.00 93.00 192 GLN A CA 1
ATOM 1471 C C . GLN A 1 192 ? -19.213 4.589 0.768 1.00 93.00 192 GLN A C 1
ATOM 1473 O O . GLN A 1 192 ? -18.796 3.454 0.547 1.00 93.00 192 GLN A O 1
ATOM 1478 N N . ILE A 1 193 ? -18.640 5.404 1.659 1.00 91.81 193 ILE A N 1
ATOM 1479 C CA . ILE A 1 193 ? -17.508 4.988 2.494 1.00 91.81 193 ILE A CA 1
ATOM 1480 C C . ILE A 1 193 ? -17.937 3.887 3.475 1.00 91.81 193 ILE A C 1
ATOM 1482 O O . ILE A 1 193 ? -17.219 2.903 3.646 1.00 91.81 193 ILE A O 1
ATOM 1486 N N . GLU A 1 194 ? -19.101 4.033 4.107 1.00 94.38 194 GLU A N 1
ATOM 1487 C CA . GLU A 1 194 ? -19.655 3.026 5.015 1.00 94.38 194 GLU A CA 1
ATOM 1488 C C . GLU A 1 194 ? -19.892 1.698 4.289 1.00 94.38 194 GLU A C 1
ATOM 1490 O O . GLU A 1 194 ? -19.377 0.670 4.730 1.00 94.38 194 GLU A O 1
ATOM 1495 N N . ALA A 1 195 ? -20.574 1.719 3.140 1.00 94.75 195 ALA A N 1
ATOM 1496 C CA . ALA A 1 195 ? -20.792 0.525 2.323 1.00 94.75 195 ALA A CA 1
ATOM 1497 C C . ALA A 1 195 ? -19.469 -0.150 1.927 1.00 94.75 195 ALA A C 1
ATOM 1499 O O . ALA A 1 195 ? -19.329 -1.368 2.029 1.00 94.75 195 ALA A O 1
ATOM 1500 N N . LEU A 1 196 ? -18.468 0.647 1.545 1.00 94.31 196 LEU A N 1
ATOM 1501 C CA . LEU A 1 196 ? -17.141 0.148 1.212 1.00 94.31 196 LEU A CA 1
ATOM 1502 C C . LEU A 1 196 ? -16.484 -0.594 2.398 1.00 94.31 196 LEU A C 1
ATOM 1504 O O . LEU A 1 196 ? -15.913 -1.666 2.203 1.00 94.31 196 LEU A O 1
ATOM 1508 N N . ILE A 1 197 ? -16.564 -0.052 3.617 1.00 95.44 197 ILE A N 1
ATOM 1509 C CA . ILE A 1 197 ? -15.981 -0.669 4.825 1.00 95.44 197 ILE A CA 1
ATOM 1510 C C . ILE A 1 197 ? -16.740 -1.934 5.239 1.00 95.44 197 ILE A C 1
ATOM 1512 O O . ILE A 1 197 ? -16.121 -2.913 5.667 1.00 95.44 197 ILE A O 1
ATOM 1516 N N . LEU A 1 198 ? -18.068 -1.925 5.110 1.00 96.00 198 LEU A N 1
ATOM 1517 C CA . LEU A 1 198 ? -18.912 -3.089 5.377 1.00 96.00 198 LEU A CA 1
ATOM 1518 C C . LEU A 1 198 ? -18.538 -4.257 4.449 1.00 96.00 198 LEU A C 1
ATOM 1520 O O . LEU A 1 198 ? -18.324 -5.378 4.916 1.00 96.00 198 LEU A O 1
ATOM 1524 N N . ASP A 1 199 ? -18.357 -3.978 3.159 1.00 95.56 199 ASP A N 1
ATOM 1525 C CA . ASP A 1 199 ? -18.058 -4.990 2.142 1.00 95.56 199 ASP A CA 1
ATOM 1526 C C . ASP A 1 199 ? -16.610 -5.509 2.170 1.00 95.56 199 ASP A C 1
ATOM 1528 O O . ASP A 1 199 ? -16.341 -6.620 1.701 1.00 95.56 199 ASP A O 1
ATOM 1532 N N . ALA A 1 200 ? -15.659 -4.714 2.670 1.00 94.69 200 ALA A N 1
ATOM 1533 C CA . ALA A 1 200 ? -14.235 -5.011 2.538 1.00 94.69 200 ALA A CA 1
ATOM 1534 C C . ALA A 1 200 ? -13.798 -6.245 3.340 1.00 94.69 200 ALA A C 1
ATOM 1536 O O . ALA A 1 200 ? -14.035 -6.307 4.540 1.00 94.69 200 ALA A O 1
ATOM 1537 N N . ASN A 1 201 ? -13.097 -7.204 2.722 1.00 93.50 201 ASN A N 1
ATOM 1538 C CA . ASN A 1 201 ? -12.528 -8.363 3.439 1.00 93.50 201 ASN A CA 1
ATOM 1539 C C . ASN A 1 201 ? -10.996 -8.392 3.462 1.00 93.50 201 ASN A C 1
ATOM 1541 O O . ASN A 1 201 ? -10.424 -9.269 4.100 1.00 93.50 201 ASN A O 1
ATOM 1545 N N . GLU A 1 202 ? -10.347 -7.464 2.765 1.00 93.12 202 GLU A N 1
ATOM 1546 C CA . GLU A 1 202 ? -8.897 -7.410 2.585 1.00 93.12 202 GLU A CA 1
ATOM 1547 C C . GLU A 1 202 ? -8.421 -5.952 2.661 1.00 93.12 202 GLU A C 1
ATOM 1549 O O . GLU A 1 202 ? -9.118 -5.039 2.205 1.00 93.12 202 GLU A O 1
ATOM 1554 N N . THR A 1 203 ? -7.221 -5.727 3.204 1.00 92.75 203 THR A N 1
ATOM 1555 C CA . THR A 1 203 ? -6.609 -4.388 3.332 1.00 92.75 203 THR A CA 1
ATOM 1556 C C . THR A 1 203 ? -5.189 -4.321 2.755 1.00 92.75 203 THR A C 1
ATOM 1558 O O . THR A 1 203 ? -4.337 -3.549 3.193 1.00 92.75 203 THR A O 1
ATOM 1561 N N . LYS A 1 204 ? -4.904 -5.123 1.726 1.00 92.00 204 LYS A N 1
ATOM 1562 C CA . LYS A 1 204 ? -3.581 -5.159 1.082 1.00 92.00 204 LYS A CA 1
ATOM 1563 C C . LYS A 1 204 ? -3.330 -3.897 0.254 1.00 92.00 204 LYS A C 1
ATOM 1565 O O . LYS A 1 204 ? -4.174 -3.488 -0.536 1.00 92.00 204 LYS A O 1
ATOM 1570 N N . THR A 1 205 ? -2.147 -3.308 0.387 1.00 89.50 205 THR A N 1
ATOM 1571 C CA . THR A 1 205 ? -1.699 -2.165 -0.436 1.00 89.50 205 THR A CA 1
ATOM 1572 C C . THR A 1 205 ? -0.877 -2.615 -1.638 1.00 89.50 205 THR A C 1
ATOM 1574 O O . THR A 1 205 ? -0.680 -1.852 -2.582 1.00 89.50 205 THR A O 1
ATOM 1577 N N . TYR A 1 206 ? -0.358 -3.848 -1.601 1.00 93.00 206 TYR A N 1
ATOM 1578 C CA . TYR A 1 206 ? 0.532 -4.407 -2.614 1.00 93.00 206 TYR A CA 1
ATOM 1579 C C . TYR A 1 206 ? 1.818 -3.596 -2.835 1.00 93.00 206 TYR A C 1
ATOM 1581 O O . TYR A 1 206 ? 2.479 -3.739 -3.870 1.00 93.00 206 TYR A O 1
ATOM 1589 N N . TRP A 1 207 ? 2.215 -2.781 -1.852 1.00 90.44 207 TRP A N 1
ATOM 1590 C CA . TRP A 1 207 ? 3.382 -1.904 -1.925 1.00 90.44 207 TRP A CA 1
ATOM 1591 C C . TRP A 1 207 ? 4.680 -2.672 -2.222 1.00 90.44 207 TRP A C 1
ATOM 1593 O O . TRP A 1 207 ? 5.377 -2.369 -3.192 1.00 90.44 207 TRP A O 1
ATOM 1603 N N . ALA A 1 208 ? 4.971 -3.732 -1.461 1.00 93.25 208 ALA A N 1
ATOM 1604 C CA . ALA A 1 208 ? 6.186 -4.532 -1.643 1.00 93.25 208 ALA A CA 1
ATOM 1605 C C . ALA A 1 208 ? 6.219 -5.262 -3.002 1.00 93.25 208 ALA A C 1
ATOM 1607 O O . ALA A 1 208 ? 7.277 -5.419 -3.625 1.00 93.25 208 ALA A O 1
ATOM 1608 N N . ALA A 1 209 ? 5.051 -5.680 -3.502 1.00 94.50 209 ALA A N 1
ATOM 1609 C CA . ALA A 1 209 ? 4.926 -6.286 -4.824 1.00 94.50 209 ALA A CA 1
ATOM 1610 C C . ALA A 1 209 ? 5.196 -5.263 -5.941 1.00 94.50 209 ALA A C 1
ATOM 1612 O O . ALA A 1 209 ? 5.844 -5.597 -6.940 1.00 94.50 209 ALA A O 1
ATOM 1613 N N . PHE A 1 210 ? 4.756 -4.014 -5.766 1.00 92.94 210 PHE A N 1
ATOM 1614 C CA . PHE A 1 210 ? 5.012 -2.931 -6.715 1.00 92.94 210 PHE A CA 1
ATOM 1615 C C . PHE A 1 210 ? 6.491 -2.544 -6.727 1.00 92.94 210 PHE A C 1
ATOM 1617 O O . PHE A 1 210 ? 7.107 -2.487 -7.793 1.00 92.94 210 PHE A O 1
ATOM 1624 N N . LEU A 1 211 ? 7.082 -2.389 -5.540 1.00 92.25 211 LEU A N 1
ATOM 1625 C CA . LEU A 1 211 ? 8.516 -2.186 -5.338 1.00 92.25 211 LEU A CA 1
ATOM 1626 C C . LEU A 1 211 ? 9.338 -3.251 -6.079 1.00 92.25 211 LEU A C 1
ATOM 1628 O O . LEU A 1 211 ? 10.217 -2.927 -6.876 1.00 92.25 211 LEU A O 1
ATOM 1632 N N . THR A 1 212 ? 9.015 -4.529 -5.871 1.00 95.50 212 THR A N 1
ATOM 1633 C CA . THR A 1 212 ? 9.712 -5.648 -6.524 1.00 95.50 212 THR A CA 1
ATOM 1634 C C . THR A 1 212 ? 9.562 -5.599 -8.046 1.00 95.50 212 THR A C 1
ATOM 1636 O O . THR A 1 212 ? 10.529 -5.809 -8.778 1.00 95.50 212 THR A O 1
ATOM 1639 N N . THR A 1 213 ? 8.363 -5.265 -8.531 1.00 95.12 213 THR A N 1
ATOM 1640 C CA . THR A 1 213 ? 8.071 -5.140 -9.966 1.00 95.12 213 THR A CA 1
ATOM 1641 C C . THR A 1 213 ? 8.937 -4.066 -10.623 1.00 95.12 213 THR A C 1
ATOM 1643 O O . THR A 1 213 ? 9.511 -4.305 -11.688 1.00 95.12 213 THR A O 1
ATOM 1646 N N . TRP A 1 214 ? 9.082 -2.906 -9.980 1.00 91.75 214 TRP A N 1
ATOM 1647 C CA . TRP A 1 214 ? 9.924 -1.819 -10.479 1.00 91.75 214 TRP A CA 1
ATOM 1648 C C . TRP A 1 214 ? 11.411 -2.110 -10.361 1.00 91.75 214 TRP A C 1
ATOM 1650 O O . TRP A 1 214 ? 12.154 -1.818 -11.296 1.00 91.75 214 TRP A O 1
ATOM 1660 N N . PHE A 1 215 ? 11.846 -2.732 -9.267 1.00 93.12 215 PHE A N 1
ATOM 1661 C CA . PHE A 1 215 ? 13.234 -3.158 -9.111 1.00 93.12 215 PHE A CA 1
ATOM 1662 C C . PHE A 1 215 ? 13.663 -4.085 -10.259 1.00 93.12 215 PHE A C 1
ATOM 1664 O O . PHE A 1 215 ? 14.715 -3.889 -10.874 1.00 93.12 215 PHE A O 1
ATOM 1671 N N . ASP A 1 216 ? 12.813 -5.056 -10.602 1.00 93.69 216 ASP A N 1
ATOM 1672 C CA . ASP A 1 216 ? 13.051 -5.968 -11.719 1.00 93.69 216 ASP A CA 1
ATOM 1673 C C . ASP A 1 216 ? 13.042 -5.258 -13.070 1.00 93.69 216 ASP A C 1
ATOM 1675 O O . ASP A 1 216 ? 13.916 -5.512 -13.900 1.00 93.69 216 ASP A O 1
ATOM 1679 N N . ALA A 1 217 ? 12.092 -4.350 -13.290 1.00 92.12 217 ALA A N 1
ATOM 1680 C CA . ALA A 1 217 ? 11.983 -3.610 -14.541 1.00 92.12 217 ALA A CA 1
ATOM 1681 C C . ALA A 1 217 ? 13.194 -2.695 -14.780 1.00 92.12 217 ALA A C 1
ATOM 1683 O O . ALA A 1 217 ? 13.753 -2.687 -15.878 1.00 92.12 217 ALA A O 1
ATOM 1684 N N . LEU A 1 218 ? 13.654 -1.990 -13.742 1.00 89.25 218 LEU A N 1
ATOM 1685 C CA . LEU A 1 218 ? 14.868 -1.172 -13.793 1.00 89.25 218 LEU A CA 1
ATOM 1686 C C . LEU A 1 218 ? 16.122 -2.021 -14.043 1.00 89.25 218 LEU A C 1
ATOM 1688 O O . LEU A 1 218 ? 17.071 -1.543 -14.650 1.00 89.25 218 LEU A O 1
ATOM 1692 N N . GLY A 1 219 ? 16.140 -3.283 -13.608 1.00 88.81 219 GLY A N 1
ATOM 1693 C CA . GLY A 1 219 ? 17.226 -4.214 -13.918 1.00 88.81 219 GLY A CA 1
ATOM 1694 C C . GLY A 1 219 ? 17.163 -4.836 -15.319 1.00 88.81 219 GLY A C 1
ATOM 1695 O O . GLY A 1 219 ? 18.187 -5.316 -15.799 1.00 88.81 219 GLY A O 1
ATOM 1696 N N . ALA A 1 220 ? 15.987 -4.870 -15.952 1.00 86.81 220 ALA A N 1
ATOM 1697 C CA . ALA A 1 220 ? 15.763 -5.544 -17.234 1.00 86.81 220 ALA A CA 1
ATOM 1698 C C . ALA A 1 220 ? 16.019 -4.652 -18.460 1.00 86.81 220 ALA A C 1
ATOM 1700 O O . ALA A 1 220 ? 16.323 -5.162 -19.538 1.00 86.81 220 ALA A O 1
ATOM 1701 N N . VAL A 1 221 ? 15.879 -3.336 -18.307 1.00 80.94 221 VAL A N 1
ATOM 1702 C CA . VAL A 1 221 ? 16.175 -2.338 -19.348 1.00 80.94 221 VAL A CA 1
ATOM 1703 C C . VAL A 1 221 ? 17.607 -1.822 -19.163 1.00 80.94 221 VAL A C 1
ATOM 1705 O O . VAL A 1 221 ? 18.164 -1.966 -18.080 1.00 80.94 221 VAL A O 1
ATOM 1708 N N . ASP A 1 222 ? 18.207 -1.181 -20.176 1.00 65.44 222 ASP A N 1
ATOM 1709 C CA . ASP A 1 222 ? 19.554 -0.565 -20.117 1.00 65.44 222 ASP A CA 1
ATOM 1710 C C . ASP A 1 222 ? 19.791 0.353 -18.893 1.00 65.44 222 ASP A C 1
ATOM 1712 O O . ASP A 1 222 ? 20.933 0.681 -18.580 1.00 65.44 222 ASP A O 1
ATOM 1716 N N . ALA A 1 223 ? 18.732 0.737 -18.168 1.00 59.78 223 ALA A N 1
ATOM 1717 C CA . ALA A 1 223 ? 18.795 1.314 -16.825 1.00 59.78 223 ALA A CA 1
ATOM 1718 C C . ALA A 1 223 ? 19.649 0.486 -15.842 1.00 59.78 223 ALA A C 1
ATOM 1720 O O . ALA A 1 223 ? 20.325 1.054 -14.993 1.00 59.78 223 ALA A O 1
ATOM 1721 N N . GLY A 1 224 ? 19.685 -0.842 -15.983 1.00 60.22 224 GLY A N 1
ATOM 1722 C CA . GLY A 1 224 ? 20.478 -1.734 -15.136 1.00 60.22 224 GLY A CA 1
ATOM 1723 C C . GLY A 1 224 ? 21.991 -1.631 -15.352 1.00 60.22 224 GLY A C 1
ATOM 1724 O O . GLY A 1 224 ? 22.746 -2.115 -14.513 1.00 60.22 224 GLY A O 1
ATOM 1725 N N . ALA A 1 225 ? 22.436 -1.011 -16.452 1.00 66.31 225 ALA A N 1
ATOM 1726 C CA . ALA A 1 225 ? 23.839 -0.648 -16.665 1.00 66.31 225 ALA A CA 1
ATOM 1727 C C . ALA A 1 225 ? 24.184 0.738 -16.091 1.00 66.31 225 ALA A C 1
ATOM 1729 O O . ALA A 1 225 ? 25.360 1.037 -15.908 1.00 66.31 225 ALA A O 1
ATOM 1730 N N . LEU A 1 226 ? 23.167 1.570 -15.839 1.00 70.56 226 LEU A N 1
ATOM 1731 C CA . LEU A 1 226 ? 23.301 2.927 -15.304 1.00 70.56 226 LEU A CA 1
ATOM 1732 C C . LEU A 1 226 ? 23.223 2.951 -13.777 1.00 70.56 226 LEU A C 1
ATOM 1734 O O . LEU A 1 226 ? 23.865 3.787 -13.160 1.00 70.56 226 LEU A O 1
ATOM 1738 N N . LEU A 1 227 ? 22.435 2.042 -13.200 1.00 80.06 227 LEU A N 1
ATOM 1739 C CA . LEU A 1 227 ? 22.148 1.994 -11.775 1.00 80.06 227 LEU A CA 1
ATOM 1740 C C . LEU A 1 227 ? 22.741 0.743 -11.134 1.00 80.06 227 LEU A C 1
ATOM 1742 O O . LEU A 1 227 ? 22.486 -0.391 -11.575 1.00 80.06 227 LEU A O 1
ATOM 1746 N N . ASP A 1 228 ? 23.440 0.919 -10.021 1.00 85.25 228 ASP A N 1
ATOM 1747 C CA . ASP A 1 228 ? 23.792 -0.212 -9.176 1.00 85.25 228 ASP A CA 1
ATOM 1748 C C . ASP A 1 228 ? 22.537 -0.842 -8.520 1.00 85.25 228 ASP A C 1
ATOM 1750 O O . ASP A 1 228 ? 21.384 -0.493 -8.800 1.00 85.25 228 ASP A O 1
ATOM 1754 N N . ASN A 1 229 ? 22.717 -1.903 -7.729 1.00 87.50 229 ASN A N 1
ATOM 1755 C CA . ASN A 1 229 ? 21.570 -2.568 -7.098 1.00 87.50 229 ASN A CA 1
ATOM 1756 C C . ASN A 1 229 ? 20.897 -1.678 -6.036 1.00 87.50 229 ASN A C 1
ATOM 1758 O O . ASN A 1 229 ? 19.680 -1.754 -5.874 1.00 87.50 229 ASN A O 1
ATOM 1762 N N . HIS A 1 230 ? 21.665 -0.860 -5.323 1.00 84.56 230 HIS A N 1
ATOM 1763 C CA . HIS A 1 230 ? 21.157 0.014 -4.277 1.00 84.56 230 HIS A CA 1
ATOM 1764 C C . HIS A 1 230 ? 20.353 1.171 -4.882 1.00 84.56 230 HIS A C 1
ATOM 1766 O O . HIS A 1 230 ? 19.199 1.381 -4.512 1.00 84.56 230 HIS A O 1
ATOM 1772 N N . GLU A 1 231 ? 20.887 1.831 -5.907 1.00 83.38 231 GLU A N 1
ATOM 1773 C CA . GLU A 1 231 ? 20.206 2.900 -6.637 1.00 83.38 231 GLU A CA 1
ATOM 1774 C C . GLU A 1 231 ? 18.907 2.407 -7.284 1.00 83.38 231 GLU A C 1
ATOM 1776 O O . GLU A 1 231 ? 17.881 3.088 -7.233 1.00 83.38 231 GLU A O 1
ATOM 1781 N N . ARG A 1 232 ? 18.898 1.190 -7.849 1.00 87.12 232 ARG A N 1
ATOM 1782 C CA . ARG A 1 232 ? 17.659 0.571 -8.354 1.00 87.12 232 ARG A CA 1
ATOM 1783 C C . ARG A 1 232 ? 16.618 0.391 -7.267 1.00 87.12 232 ARG A C 1
ATOM 1785 O O . ARG A 1 232 ? 15.439 0.634 -7.517 1.00 87.12 232 ARG A O 1
ATOM 1792 N N . LEU A 1 233 ? 17.037 -0.051 -6.085 1.00 86.62 233 LEU A N 1
ATOM 1793 C CA . LEU A 1 233 ? 16.130 -0.238 -4.964 1.00 86.62 233 LEU A CA 1
ATOM 1794 C C . LEU A 1 233 ? 15.549 1.096 -4.492 1.00 86.62 233 LEU A C 1
ATOM 1796 O O . LEU A 1 233 ? 14.334 1.185 -4.348 1.00 86.62 233 LEU A O 1
ATOM 1800 N N . LEU A 1 234 ? 16.377 2.130 -4.316 1.00 82.56 234 LEU A N 1
ATOM 1801 C CA . LEU A 1 234 ? 15.923 3.468 -3.918 1.00 82.56 234 LEU A CA 1
ATOM 1802 C C . LEU A 1 234 ? 14.922 4.058 -4.918 1.00 82.56 234 LEU A C 1
ATOM 1804 O O . LEU A 1 234 ? 13.894 4.620 -4.532 1.00 82.56 234 LEU A O 1
ATOM 1808 N N . ASN A 1 235 ? 15.185 3.891 -6.214 1.00 82.19 235 ASN A N 1
ATOM 1809 C CA . ASN A 1 235 ? 14.277 4.346 -7.261 1.00 82.19 235 ASN A CA 1
ATOM 1810 C C . ASN A 1 235 ? 12.962 3.564 -7.268 1.00 82.19 235 ASN A C 1
ATOM 1812 O O . ASN A 1 235 ? 11.888 4.161 -7.336 1.00 82.19 235 ASN A O 1
ATOM 1816 N N . ALA A 1 236 ? 13.020 2.239 -7.144 1.00 85.62 236 ALA A N 1
ATOM 1817 C CA . ALA A 1 236 ? 11.822 1.413 -7.064 1.00 85.62 236 ALA A CA 1
ATOM 1818 C C . ALA A 1 236 ? 10.994 1.713 -5.798 1.00 85.62 236 ALA A C 1
ATOM 1820 O O . ALA A 1 236 ? 9.766 1.737 -5.864 1.00 85.62 236 ALA A O 1
ATOM 1821 N N . TYR A 1 237 ? 11.652 2.008 -4.674 1.00 83.38 237 TYR A N 1
ATOM 1822 C CA . TYR A 1 237 ? 11.019 2.444 -3.426 1.00 83.38 237 TYR A CA 1
ATOM 1823 C C . TYR A 1 237 ? 10.306 3.774 -3.604 1.00 83.38 237 TYR A C 1
ATOM 1825 O O . TYR A 1 237 ? 9.135 3.898 -3.252 1.00 83.38 237 TYR A O 1
ATOM 1833 N N . SER A 1 238 ? 10.978 4.746 -4.218 1.00 78.69 238 SER A N 1
ATOM 1834 C CA . SER A 1 238 ? 10.398 6.061 -4.499 1.00 78.69 238 SER A CA 1
ATOM 1835 C C . SER A 1 238 ? 9.153 5.946 -5.383 1.00 78.69 238 SER A C 1
ATOM 1837 O O . SER A 1 238 ? 8.141 6.587 -5.107 1.00 78.69 238 SER A O 1
ATOM 1839 N N . MET A 1 239 ? 9.187 5.070 -6.395 1.00 79.44 239 MET A N 1
ATOM 1840 C CA . MET A 1 239 ? 8.013 4.765 -7.218 1.00 79.44 239 MET A CA 1
ATOM 1841 C C . MET A 1 239 ? 6.899 4.125 -6.387 1.00 79.44 239 MET A C 1
ATOM 1843 O O . MET A 1 239 ? 5.760 4.566 -6.466 1.00 79.44 239 MET A O 1
ATOM 1847 N N . ALA A 1 240 ? 7.202 3.118 -5.567 1.00 81.06 240 ALA A N 1
ATOM 1848 C CA . ALA A 1 240 ? 6.195 2.453 -4.743 1.00 81.06 240 ALA A CA 1
ATOM 1849 C C . ALA A 1 240 ? 5.529 3.406 -3.743 1.00 81.06 240 ALA A C 1
ATOM 1851 O O . ALA A 1 240 ? 4.308 3.397 -3.618 1.00 81.06 240 ALA A O 1
ATOM 1852 N N . MET A 1 241 ? 6.297 4.283 -3.096 1.00 75.25 241 MET A N 1
ATOM 1853 C CA . MET A 1 241 ? 5.759 5.289 -2.178 1.00 75.25 241 MET A CA 1
ATOM 1854 C C . MET A 1 241 ? 4.863 6.317 -2.864 1.00 75.25 241 MET A C 1
ATOM 1856 O O . MET A 1 241 ? 3.886 6.753 -2.264 1.00 75.25 241 MET A O 1
ATOM 1860 N N . ALA A 1 242 ? 5.162 6.692 -4.110 1.00 72.88 242 ALA A N 1
ATOM 1861 C CA . ALA A 1 242 ? 4.350 7.656 -4.850 1.00 72.88 242 ALA A CA 1
ATOM 1862 C C . ALA A 1 242 ? 2.923 7.151 -5.129 1.00 72.88 242 ALA A C 1
ATOM 1864 O O . ALA A 1 242 ? 2.014 7.964 -5.269 1.00 72.88 242 ALA A O 1
ATOM 1865 N N . TYR A 1 243 ? 2.720 5.830 -5.196 1.00 69.50 243 TYR A N 1
ATOM 1866 C CA . TYR A 1 243 ? 1.432 5.232 -5.568 1.00 69.50 243 TYR A CA 1
ATOM 1867 C C . TYR A 1 243 ? 0.749 4.439 -4.459 1.00 69.50 243 TYR A C 1
ATOM 1869 O O . TYR A 1 243 ? -0.443 4.167 -4.555 1.00 69.50 243 TYR A O 1
ATOM 1877 N N . ALA A 1 244 ? 1.479 4.058 -3.415 1.00 59.72 244 ALA A N 1
ATOM 1878 C CA . ALA A 1 244 ? 0.944 3.249 -2.329 1.00 59.72 244 ALA A CA 1
ATOM 1879 C C . ALA A 1 244 ? 0.403 4.073 -1.161 1.00 59.72 244 ALA A C 1
ATOM 1881 O O . ALA A 1 244 ? 0.261 3.513 -0.080 1.00 59.72 244 ALA A O 1
ATOM 1882 N N . ILE A 1 245 ? 0.127 5.373 -1.333 1.00 58.06 245 ILE A N 1
ATOM 1883 C CA . ILE A 1 245 ? -0.598 6.155 -0.323 1.00 58.06 245 ILE A CA 1
ATOM 1884 C C . ILE A 1 245 ? -2.081 5.792 -0.469 1.00 58.06 245 ILE A C 1
ATOM 1886 O O . ILE A 1 245 ? -2.754 6.326 -1.350 1.00 58.06 245 ILE A O 1
ATOM 1890 N N . PRO A 1 246 ? -2.608 4.859 0.335 1.00 59.72 246 PRO A N 1
ATOM 1891 C CA . PRO A 1 246 ? -3.976 4.396 0.234 1.00 59.72 246 PRO A CA 1
ATOM 1892 C C . PRO A 1 246 ? -4.928 5.461 0.770 1.00 59.72 246 PRO A C 1
ATOM 1894 O O . PRO A 1 246 ? -4.538 6.410 1.459 1.00 59.72 246 PRO A O 1
ATOM 1897 N N . ALA A 1 247 ? -6.215 5.245 0.526 1.00 62.78 247 ALA A N 1
ATOM 1898 C CA . ALA A 1 247 ? -7.286 6.109 0.991 1.00 62.78 247 ALA A CA 1
ATOM 1899 C C . ALA A 1 247 ? -7.571 5.977 2.506 1.00 62.78 247 ALA A C 1
ATOM 1901 O O . ALA A 1 247 ? -8.706 5.769 2.932 1.00 62.78 247 ALA A O 1
ATOM 1902 N N . TYR A 1 248 ? -6.547 6.127 3.355 1.00 72.75 248 TYR A N 1
ATOM 1903 C CA . TYR A 1 248 ? -6.683 6.094 4.820 1.00 72.75 248 TYR A CA 1
ATOM 1904 C C . TYR A 1 248 ? -7.649 7.148 5.356 1.00 72.75 248 TYR A C 1
ATOM 1906 O O . TYR A 1 248 ? -8.218 6.976 6.432 1.00 72.75 248 TYR A O 1
ATOM 1914 N N . GLN A 1 249 ? -7.843 8.234 4.606 1.00 75.12 249 GLN A N 1
ATOM 1915 C CA . GLN A 1 249 ? -8.811 9.271 4.937 1.00 75.12 249 GLN A CA 1
ATOM 1916 C C . GLN A 1 249 ? -10.219 8.699 5.153 1.00 75.12 249 GLN A C 1
ATOM 1918 O O . GLN A 1 249 ? -10.901 9.121 6.082 1.00 75.12 249 GLN A O 1
ATOM 1923 N N . TYR A 1 250 ? -10.626 7.695 4.369 1.00 81.25 250 TYR A N 1
ATOM 1924 C CA . TYR A 1 250 ? -11.946 7.075 4.486 1.00 81.25 250 TYR A CA 1
ATOM 1925 C C . TYR A 1 250 ? -12.078 6.274 5.778 1.00 81.25 250 TYR A C 1
ATOM 1927 O O . TYR A 1 250 ? -13.094 6.364 6.464 1.00 81.25 250 TYR A O 1
ATOM 1935 N N . LEU A 1 251 ? -11.016 5.559 6.157 1.00 83.69 251 LEU A N 1
ATOM 1936 C CA . LEU A 1 251 ? -10.958 4.847 7.428 1.00 83.69 251 LEU A CA 1
ATOM 1937 C C . LEU A 1 251 ? -11.034 5.799 8.611 1.00 83.69 251 LEU A C 1
ATOM 1939 O O . LEU A 1 251 ? -11.777 5.538 9.548 1.00 83.69 251 LEU A O 1
ATOM 1943 N N . ASP A 1 252 ? -10.307 6.914 8.583 1.00 83.75 252 ASP A N 1
ATOM 1944 C CA . ASP A 1 252 ? -10.381 7.860 9.694 1.00 83.75 252 ASP A CA 1
ATOM 1945 C C . ASP A 1 252 ? -11.765 8.516 9.809 1.00 83.75 252 ASP A C 1
ATOM 1947 O O . ASP A 1 252 ? -12.306 8.662 10.906 1.00 83.75 252 ASP A O 1
ATOM 1951 N N . GLN A 1 253 ? -12.363 8.874 8.671 1.00 83.06 253 GLN A N 1
ATOM 1952 C CA . GLN A 1 253 ? -13.685 9.494 8.622 1.00 83.06 253 GLN A CA 1
ATOM 1953 C C . GLN A 1 253 ? -14.781 8.552 9.128 1.00 83.06 253 GLN A C 1
ATOM 1955 O O . GLN A 1 253 ? -15.569 8.940 9.991 1.00 83.06 253 GLN A O 1
ATOM 1960 N N . ALA A 1 254 ? -14.824 7.321 8.621 1.00 89.00 254 ALA A N 1
ATOM 1961 C CA . ALA A 1 254 ? -15.908 6.391 8.915 1.00 89.00 254 ALA A CA 1
ATOM 1962 C C . ALA A 1 254 ? -15.653 5.505 10.134 1.00 89.00 254 ALA A C 1
ATOM 1964 O O . ALA A 1 254 ? -16.613 5.103 10.773 1.00 89.00 254 ALA A O 1
ATOM 1965 N N . CYS A 1 255 ? -14.397 5.244 10.507 1.00 92.19 255 CYS A N 1
ATOM 1966 C CA . CYS A 1 255 ? -14.041 4.477 11.705 1.00 92.19 255 CYS A CA 1
ATOM 1967 C C . CYS A 1 255 ? -13.571 5.357 12.868 1.00 92.19 255 CYS A C 1
ATOM 1969 O O . CYS A 1 255 ? -12.991 4.852 13.827 1.00 92.19 255 CYS A O 1
ATOM 1971 N N . GLY A 1 256 ? -13.787 6.671 12.801 1.00 88.12 256 GLY A N 1
ATOM 1972 C CA . GLY A 1 256 ? -13.358 7.628 13.816 1.00 88.12 256 GLY A CA 1
ATOM 1973 C C . GLY A 1 256 ? -14.191 7.620 15.106 1.00 88.12 256 GLY A C 1
ATOM 1974 O O . GLY A 1 256 ? -14.981 6.723 15.402 1.00 88.12 256 GLY A O 1
ATOM 1975 N N . ALA A 1 257 ? -14.028 8.674 15.908 1.00 80.38 257 ALA A N 1
ATOM 1976 C CA . ALA A 1 257 ? -14.685 8.827 17.212 1.00 80.38 257 ALA A CA 1
ATOM 1977 C C . ALA A 1 257 ? -16.226 8.891 17.158 1.00 80.38 257 ALA A C 1
ATOM 1979 O O . ALA A 1 257 ? -16.878 8.627 18.166 1.00 80.38 257 ALA A O 1
ATOM 1980 N N . ALA A 1 258 ? -16.801 9.247 16.006 1.00 84.94 258 ALA A N 1
ATOM 1981 C CA . ALA A 1 258 ? -18.240 9.449 15.832 1.00 84.94 258 ALA A CA 1
ATOM 1982 C C . ALA A 1 258 ? -19.036 8.150 15.593 1.00 84.94 258 ALA A C 1
ATOM 1984 O O . ALA A 1 258 ? -20.264 8.194 15.541 1.00 84.94 258 ALA A O 1
ATOM 1985 N N . VAL A 1 259 ? -18.369 6.997 15.464 1.00 88.19 259 VAL A N 1
ATOM 1986 C CA . VAL A 1 259 ? -19.040 5.717 15.198 1.00 88.19 259 VAL A CA 1
ATOM 1987 C C . VAL A 1 259 ? -19.894 5.277 16.381 1.00 88.19 259 VAL A C 1
ATOM 1989 O O . VAL A 1 259 ? -19.412 5.155 17.516 1.00 88.19 259 VAL A O 1
ATOM 1992 N N . THR A 1 260 ? -21.160 4.972 16.088 1.00 89.69 260 THR A N 1
ATOM 1993 C CA . THR A 1 260 ? -22.136 4.498 17.074 1.00 89.69 260 THR A CA 1
ATOM 1994 C C . THR A 1 260 ? -21.700 3.149 17.660 1.00 89.69 260 THR A C 1
ATOM 1996 O O . THR A 1 260 ? -21.517 2.196 16.898 1.00 89.69 260 THR A O 1
ATOM 1999 N N . PRO A 1 261 ? -21.565 3.027 18.995 1.00 90.88 261 PRO A N 1
ATOM 2000 C CA . PRO A 1 261 ? -21.228 1.760 19.634 1.00 90.88 261 PRO A CA 1
ATOM 2001 C C . PRO A 1 261 ? -22.260 0.656 19.347 1.00 90.88 261 PRO A C 1
ATOM 2003 O O . PRO A 1 261 ? -23.463 0.889 19.446 1.00 90.88 261 PRO A O 1
ATOM 2006 N N . GLY A 1 262 ? -21.792 -0.549 19.032 1.00 91.62 262 GLY A N 1
ATOM 2007 C CA . GLY A 1 262 ? -22.589 -1.726 18.690 1.00 91.62 262 GLY A CA 1
ATOM 2008 C C . GLY A 1 262 ? -23.195 -1.710 17.284 1.00 91.62 262 GLY A C 1
ATOM 2009 O O . GLY A 1 262 ? -23.963 -2.615 16.963 1.00 91.62 262 GLY A O 1
ATOM 2010 N N . SER A 1 263 ? -22.894 -0.698 16.464 1.00 95.75 263 SER A N 1
ATOM 2011 C CA . SER A 1 263 ? -23.363 -0.642 15.075 1.00 95.75 263 SER A CA 1
ATOM 2012 C C . SER A 1 263 ? -22.641 -1.658 14.188 1.00 95.75 263 SER A C 1
ATOM 2014 O O . SER A 1 263 ? -21.534 -2.101 14.493 1.00 95.75 263 SER A O 1
ATOM 2016 N N . GLU A 1 264 ? -23.262 -2.008 13.063 1.00 96.56 264 GLU A N 1
ATOM 2017 C CA . GLU A 1 264 ? -22.649 -2.871 12.050 1.00 96.56 264 GLU A CA 1
ATOM 2018 C C . GLU A 1 264 ? -21.350 -2.261 11.503 1.00 96.56 264 GLU A C 1
ATOM 2020 O O . GLU A 1 264 ? -20.330 -2.947 11.426 1.00 96.56 264 GLU A O 1
ATOM 2025 N N . LEU A 1 265 ? -21.357 -0.947 11.249 1.00 95.56 265 LEU A N 1
ATOM 2026 C CA . LEU A 1 265 ? -20.170 -0.196 10.853 1.00 95.56 265 LEU A CA 1
ATOM 2027 C C . LEU A 1 265 ? -19.055 -0.290 11.902 1.00 95.56 265 LEU A C 1
ATOM 2029 O O . LEU A 1 265 ? -17.895 -0.446 11.535 1.00 95.56 265 LEU A O 1
ATOM 2033 N N . GLU A 1 266 ? -19.369 -0.252 13.202 1.00 95.75 266 GLU A N 1
ATOM 2034 C CA . GLU A 1 266 ? -18.341 -0.433 14.232 1.00 95.75 266 GLU A CA 1
ATOM 2035 C C . GLU A 1 266 ? -17.649 -1.793 14.121 1.00 95.75 266 GLU A C 1
ATOM 2037 O O . GLU A 1 266 ? -16.420 -1.859 14.149 1.00 95.75 266 GLU A O 1
ATOM 2042 N N . LEU A 1 267 ? -18.428 -2.867 13.987 1.00 96.12 267 LEU A N 1
ATOM 2043 C CA . LEU A 1 267 ? -17.896 -4.225 13.888 1.00 96.12 267 LEU A CA 1
ATOM 2044 C C . LEU A 1 267 ? -17.051 -4.400 12.620 1.00 96.12 267 LEU A C 1
ATOM 2046 O O . LEU A 1 267 ? -15.986 -5.018 12.666 1.00 96.12 267 LEU A O 1
ATOM 2050 N N . ALA A 1 268 ? -17.495 -3.823 11.501 1.00 96.50 268 ALA A N 1
ATOM 2051 C CA . ALA A 1 268 ? -16.737 -3.829 10.256 1.00 96.50 268 ALA A CA 1
ATOM 2052 C C . ALA A 1 268 ? -15.433 -3.031 10.380 1.00 96.50 268 ALA A C 1
ATOM 2054 O O . ALA A 1 268 ? -14.379 -3.527 9.980 1.00 96.50 268 ALA A O 1
ATOM 2055 N N . CYS A 1 269 ? -15.481 -1.851 11.001 1.00 96.56 269 CYS A N 1
ATOM 2056 C CA . CYS A 1 269 ? -14.299 -1.066 11.328 1.00 96.56 269 CYS A CA 1
ATOM 2057 C C . CYS A 1 269 ? -13.327 -1.849 12.213 1.00 96.56 269 CYS A C 1
ATOM 2059 O O . CYS A 1 269 ? -12.138 -1.870 11.923 1.00 96.56 269 CYS A O 1
ATOM 2061 N N . ASP A 1 270 ? -13.794 -2.520 13.267 1.00 96.19 270 ASP A N 1
ATOM 2062 C CA . ASP A 1 270 ? -12.917 -3.300 14.146 1.00 96.19 270 ASP A CA 1
ATOM 2063 C C . ASP A 1 270 ? -12.208 -4.427 13.393 1.00 96.19 270 ASP A C 1
ATOM 2065 O O . ASP A 1 270 ? -10.987 -4.533 13.506 1.00 96.19 270 ASP A O 1
ATOM 2069 N N . ARG A 1 271 ? -12.935 -5.171 12.550 1.00 96.06 271 ARG A N 1
ATOM 2070 C CA . ARG A 1 271 ? -12.373 -6.206 11.669 1.00 96.06 271 ARG A CA 1
ATOM 2071 C C . ARG A 1 271 ? -11.303 -5.650 10.728 1.00 96.06 271 ARG A C 1
ATOM 2073 O O . ARG A 1 271 ? -10.227 -6.224 10.626 1.00 96.06 271 ARG A O 1
ATOM 2080 N N . VAL A 1 272 ? -11.598 -4.551 10.037 1.00 95.69 272 VAL A N 1
ATOM 2081 C CA . VAL A 1 272 ? -10.672 -3.925 9.080 1.00 95.69 272 VAL A CA 1
ATOM 2082 C C . VAL A 1 272 ? -9.421 -3.408 9.791 1.00 95.69 272 VAL A C 1
ATOM 2084 O O . VAL A 1 272 ? -8.306 -3.614 9.324 1.00 95.69 272 VAL A O 1
ATOM 2087 N N . LEU A 1 273 ? -9.588 -2.779 10.955 1.00 95.06 273 LEU A N 1
ATOM 2088 C CA . LEU A 1 273 ? -8.474 -2.311 11.774 1.00 95.06 273 LEU A CA 1
ATOM 2089 C C . LEU A 1 273 ? -7.639 -3.474 12.345 1.00 95.06 273 LEU A C 1
ATOM 2091 O O . LEU A 1 273 ? -6.435 -3.306 12.526 1.00 95.06 273 LEU A O 1
ATOM 2095 N N . ASP A 1 274 ? -8.250 -4.625 12.649 1.00 95.31 274 ASP A N 1
ATOM 2096 C CA . ASP A 1 274 ? -7.542 -5.828 13.111 1.00 95.31 274 ASP A CA 1
ATOM 2097 C C . ASP A 1 274 ? -6.697 -6.410 11.980 1.00 95.31 274 ASP A C 1
ATOM 2099 O O . ASP A 1 274 ? -5.500 -6.616 12.168 1.00 95.31 274 ASP A O 1
ATOM 2103 N N . ASP A 1 275 ? -7.287 -6.565 10.793 1.00 93.94 275 ASP A N 1
ATOM 2104 C CA . ASP A 1 275 ? -6.573 -7.035 9.606 1.00 93.94 275 ASP A CA 1
ATOM 2105 C C . ASP A 1 275 ? -5.379 -6.133 9.268 1.00 93.94 275 ASP A C 1
ATOM 2107 O O . ASP A 1 275 ? -4.269 -6.614 9.071 1.00 93.94 275 ASP A O 1
ATOM 2111 N N . MET A 1 276 ? -5.558 -4.810 9.307 1.00 93.06 276 MET A N 1
ATOM 2112 C CA . MET A 1 276 ? -4.462 -3.864 9.079 1.00 93.06 276 MET A CA 1
ATOM 2113 C C . MET A 1 276 ? -3.352 -3.947 10.134 1.00 93.06 276 MET A C 1
ATOM 2115 O O . MET A 1 276 ? -2.178 -3.754 9.810 1.00 93.06 276 MET A O 1
ATOM 2119 N N . ALA A 1 277 ? -3.704 -4.191 11.398 1.00 92.12 277 ALA A N 1
ATOM 2120 C CA . ALA A 1 277 ? -2.729 -4.299 12.478 1.00 92.12 277 ALA A CA 1
ATOM 2121 C C . ALA A 1 277 ? -1.904 -5.592 12.371 1.00 92.12 277 ALA A C 1
ATOM 2123 O O . ALA A 1 277 ? -0.710 -5.576 12.667 1.00 92.12 277 ALA A O 1
ATOM 2124 N N . GLU A 1 278 ? -2.529 -6.691 11.942 1.00 91.00 278 GLU A N 1
ATOM 2125 C CA . GLU A 1 278 ? -1.894 -8.008 11.837 1.00 91.00 278 GLU A CA 1
ATOM 2126 C C . GLU A 1 278 ? -1.171 -8.217 10.496 1.00 91.00 278 GLU A C 1
ATOM 2128 O O . GLU A 1 278 ? -0.046 -8.717 10.467 1.00 91.00 278 GLU A O 1
ATOM 2133 N N . HIS A 1 279 ? -1.790 -7.797 9.392 1.00 89.94 279 HIS A N 1
ATOM 2134 C CA . HIS A 1 279 ? -1.370 -8.104 8.021 1.00 89.94 279 HIS A CA 1
ATOM 2135 C C . HIS A 1 279 ? -1.014 -6.865 7.187 1.00 89.94 279 HIS A C 1
ATOM 2137 O O . HIS A 1 279 ? -0.820 -6.977 5.978 1.00 89.94 279 HIS A O 1
ATOM 2143 N N . GLY A 1 280 ? -0.924 -5.679 7.796 1.00 88.19 280 GLY A N 1
ATOM 2144 C CA . GLY A 1 280 ? -0.603 -4.447 7.079 1.00 88.19 280 GLY A CA 1
ATOM 2145 C C . GLY A 1 280 ? 0.732 -4.523 6.327 1.00 88.19 280 GLY A C 1
ATOM 2146 O O . GLY A 1 280 ? 1.777 -4.788 6.921 1.00 88.19 280 GLY A O 1
ATOM 2147 N N . ASP A 1 281 ? 0.701 -4.223 5.027 1.00 86.81 281 ASP A N 1
ATOM 2148 C CA . ASP A 1 281 ? 1.860 -4.278 4.120 1.00 86.81 281 ASP A CA 1
ATOM 2149 C C . ASP A 1 281 ? 2.923 -3.202 4.387 1.00 86.81 281 ASP A C 1
ATOM 2151 O O . ASP A 1 281 ? 4.057 -3.334 3.932 1.00 86.81 281 ASP A O 1
ATOM 2155 N N . THR A 1 282 ? 2.561 -2.115 5.068 1.00 86.56 282 THR A N 1
ATOM 2156 C CA . THR A 1 282 ? 3.422 -0.958 5.362 1.00 86.56 282 THR A CA 1
ATOM 2157 C C . THR A 1 282 ? 3.434 -0.638 6.856 1.00 86.56 282 THR A C 1
ATOM 2159 O O . THR A 1 282 ? 2.480 -0.936 7.586 1.00 86.56 282 THR A O 1
ATOM 2162 N N . ALA A 1 283 ? 4.473 0.047 7.328 1.00 84.75 283 ALA A N 1
ATOM 2163 C CA . ALA A 1 283 ? 4.511 0.565 8.691 1.00 84.75 283 ALA A CA 1
ATOM 2164 C C . ALA A 1 283 ? 3.312 1.485 8.963 1.00 84.75 283 ALA A C 1
ATOM 2166 O O . ALA A 1 283 ? 2.698 1.422 10.026 1.00 84.75 283 ALA A O 1
ATOM 2167 N N . LEU A 1 284 ? 2.903 2.284 7.974 1.00 84.50 284 LEU A N 1
ATOM 2168 C CA . LEU A 1 284 ? 1.742 3.160 8.100 1.00 84.50 284 LEU A CA 1
ATOM 2169 C C . LEU A 1 284 ? 0.428 2.375 8.254 1.00 84.50 284 LEU A C 1
ATOM 2171 O O . LEU A 1 284 ? -0.347 2.689 9.159 1.00 84.50 284 LEU A O 1
ATOM 2175 N N . THR A 1 285 ? 0.199 1.325 7.450 1.00 84.81 285 THR A N 1
ATOM 2176 C CA . THR A 1 285 ? -0.979 0.445 7.609 1.00 84.81 285 THR A CA 1
ATOM 2177 C C . THR A 1 285 ? -1.027 -0.210 8.986 1.00 84.81 285 THR A C 1
ATOM 2179 O O . THR A 1 285 ? -2.113 -0.367 9.523 1.00 84.81 285 THR A O 1
ATOM 2182 N N . GLN A 1 286 ? 0.119 -0.537 9.589 1.00 86.81 286 GLN A N 1
ATOM 2183 C CA . GLN A 1 286 ? 0.167 -1.179 10.908 1.00 86.81 286 GLN A CA 1
ATOM 2184 C C . GLN A 1 286 ? 0.002 -0.180 12.069 1.00 86.81 286 GLN A C 1
ATOM 2186 O O . GLN A 1 286 ? -0.535 -0.524 13.120 1.00 86.81 286 GLN A O 1
ATOM 2191 N N . LEU A 1 287 ? 0.435 1.075 11.901 1.00 88.50 287 LEU A N 1
ATOM 2192 C CA . LEU A 1 287 ? 0.349 2.114 12.940 1.00 88.50 287 LEU A CA 1
ATOM 2193 C C . LEU A 1 287 ? -1.015 2.816 12.992 1.00 88.50 287 LEU A C 1
ATOM 2195 O O . LEU A 1 287 ? -1.438 3.303 14.051 1.00 88.50 287 LEU A O 1
ATOM 2199 N N . MET A 1 288 ? -1.698 2.911 11.851 1.00 89.75 288 MET A N 1
ATOM 2200 C CA . MET A 1 288 ? -2.977 3.611 11.730 1.00 89.75 288 MET A CA 1
ATOM 2201 C C . MET A 1 288 ? -4.067 3.012 12.648 1.00 89.75 288 MET A C 1
ATOM 2203 O O . MET A 1 288 ? -4.678 3.787 13.394 1.00 89.75 288 MET A O 1
ATOM 2207 N N . PRO A 1 289 ? -4.268 1.678 12.718 1.00 91.81 289 PRO A N 1
ATOM 2208 C CA . PRO A 1 289 ? -5.284 1.070 13.574 1.00 91.81 289 PRO A CA 1
ATOM 2209 C C . PRO A 1 289 ? -5.191 1.473 15.037 1.00 91.81 289 PRO A C 1
ATOM 2211 O O . PRO A 1 289 ? -6.193 1.869 15.634 1.00 91.81 289 PRO A O 1
ATOM 2214 N N . SER A 1 290 ? -3.986 1.459 15.604 1.00 91.25 290 SER A N 1
ATOM 2215 C CA . SER A 1 290 ? -3.750 1.887 16.982 1.00 91.25 290 SER A CA 1
ATOM 2216 C C . SER A 1 290 ? -4.125 3.357 17.195 1.00 91.25 290 SER A C 1
ATOM 2218 O O . SER A 1 290 ? -4.726 3.701 18.211 1.00 91.25 290 SER A O 1
ATOM 2220 N N . SER A 1 291 ? -3.873 4.224 16.209 1.00 91.06 291 SER A N 1
ATOM 2221 C CA . SER A 1 291 ? -4.253 5.645 16.269 1.00 91.06 291 SER A CA 1
ATOM 2222 C C . SER A 1 291 ? -5.773 5.850 16.247 1.00 91.06 291 SER A C 1
ATOM 2224 O O . SER A 1 291 ? -6.314 6.629 17.039 1.00 91.06 291 SER A O 1
ATOM 2226 N N . VAL A 1 292 ? -6.488 5.137 15.372 1.00 91.94 292 VAL A N 1
ATOM 2227 C CA . VAL A 1 292 ? -7.958 5.204 15.300 1.00 91.94 292 VAL A CA 1
ATOM 2228 C C . VAL A 1 292 ? -8.592 4.643 16.571 1.00 91.94 292 VAL A C 1
ATOM 2230 O O . VAL A 1 292 ? -9.472 5.275 17.164 1.00 91.94 292 VAL A O 1
ATOM 2233 N N . ARG A 1 293 ? -8.098 3.502 17.056 1.00 94.50 293 ARG A N 1
ATOM 2234 C CA . ARG A 1 293 ? -8.573 2.866 18.290 1.00 94.50 293 ARG A CA 1
ATOM 2235 C C . ARG A 1 293 ? -8.323 3.718 19.527 1.00 94.50 293 ARG A C 1
ATOM 2237 O O . ARG A 1 293 ? -9.214 3.822 20.370 1.00 94.50 293 ARG A O 1
ATOM 2244 N N . ALA A 1 294 ? -7.166 4.375 19.621 1.00 91.81 294 ALA A N 1
ATOM 2245 C CA . ALA A 1 294 ? -6.866 5.308 20.703 1.00 91.81 294 ALA A CA 1
ATOM 2246 C C . ALA A 1 294 ? -7.866 6.474 20.734 1.00 91.81 294 ALA A C 1
ATOM 2248 O O . ALA A 1 294 ? -8.437 6.772 21.786 1.00 91.81 294 ALA A O 1
ATOM 2249 N N . ARG A 1 295 ? -8.154 7.085 19.574 1.00 92.94 295 ARG A N 1
ATOM 2250 C CA . ARG A 1 295 ? -9.145 8.169 19.460 1.00 92.94 295 ARG A CA 1
ATOM 2251 C C . ARG A 1 295 ? -10.558 7.710 19.819 1.00 92.94 295 ARG A C 1
ATOM 2253 O O . ARG A 1 295 ? -11.226 8.391 20.594 1.00 92.94 295 ARG A O 1
ATOM 2260 N N . ARG A 1 296 ? -11.001 6.545 19.327 1.00 93.44 296 ARG A N 1
ATOM 2261 C CA . ARG A 1 296 ? -12.304 5.953 19.694 1.00 93.44 296 ARG A CA 1
ATOM 2262 C C . ARG A 1 296 ? -12.411 5.684 21.193 1.00 93.44 296 ARG A C 1
ATOM 2264 O O . ARG A 1 296 ? -13.424 6.019 21.802 1.00 93.44 296 ARG A O 1
ATOM 2271 N N . ALA A 1 297 ? -11.375 5.103 21.796 1.00 94.38 297 ALA A N 1
ATOM 2272 C CA . ALA A 1 297 ? -11.339 4.837 23.230 1.00 94.38 297 ALA A CA 1
ATOM 2273 C C . ALA A 1 297 ? -11.397 6.138 24.048 1.00 94.38 297 ALA A C 1
ATOM 2275 O O . ALA A 1 297 ? -12.201 6.237 24.975 1.00 94.38 297 ALA A O 1
ATOM 2276 N N . SER A 1 298 ? -10.617 7.155 23.670 1.00 93.81 298 SER A N 1
ATOM 2277 C CA . SER A 1 298 ? -10.619 8.461 24.339 1.00 93.81 298 SER A CA 1
ATOM 2278 C C . SER A 1 298 ? -11.978 9.162 24.237 1.00 93.81 298 SER A C 1
ATOM 2280 O O . SER A 1 298 ? -12.510 9.611 25.250 1.00 93.81 298 SER A O 1
ATOM 2282 N N . ALA A 1 299 ? -12.611 9.160 23.060 1.00 93.25 299 ALA A N 1
ATOM 2283 C CA . ALA A 1 299 ? -13.944 9.738 22.865 1.00 93.25 299 ALA A CA 1
ATOM 2284 C C . ALA A 1 299 ? -15.036 9.074 23.729 1.00 93.25 299 ALA A C 1
ATOM 2286 O O . ALA A 1 299 ? -16.078 9.672 23.991 1.00 93.25 299 ALA A O 1
ATOM 2287 N N . ARG A 1 300 ? -14.789 7.848 24.201 1.00 94.25 300 ARG A N 1
ATOM 2288 C CA . ARG A 1 300 ? -15.670 7.081 25.095 1.00 94.25 300 ARG A CA 1
ATOM 2289 C C . ARG A 1 300 ? -15.280 7.181 26.572 1.00 94.25 300 ARG A C 1
ATOM 2291 O O . ARG A 1 300 ? -15.869 6.485 27.395 1.00 94.25 300 ARG A O 1
ATOM 2298 N N . GLY A 1 301 ? -14.282 7.998 26.916 1.00 95.75 301 GLY A N 1
ATOM 2299 C CA . GLY A 1 301 ? -13.755 8.112 28.279 1.00 95.75 301 GLY A CA 1
ATOM 2300 C C . GLY A 1 301 ? -13.014 6.860 28.762 1.00 95.75 301 GLY A C 1
ATOM 2301 O O . GLY A 1 301 ? -12.945 6.600 29.962 1.00 95.75 301 GLY A O 1
ATOM 2302 N N . LEU A 1 302 ? -12.487 6.044 27.843 1.00 96.50 302 LEU A N 1
ATOM 2303 C CA . LEU A 1 302 ? -11.730 4.825 28.145 1.00 96.50 302 LEU A CA 1
ATOM 2304 C C . LEU A 1 302 ? -10.220 5.107 28.146 1.00 96.50 302 LEU A C 1
ATOM 2306 O O . LEU A 1 302 ? -9.461 4.471 27.413 1.00 96.50 302 LEU A O 1
ATOM 2310 N N . ASP A 1 303 ? -9.772 6.047 28.979 1.00 95.94 303 ASP A N 1
ATOM 2311 C CA . ASP A 1 303 ? -8.407 6.600 28.941 1.00 95.94 303 ASP A CA 1
ATOM 2312 C C . ASP A 1 303 ? -7.307 5.539 29.059 1.00 95.94 303 ASP A C 1
ATOM 2314 O O . ASP A 1 303 ? -6.334 5.561 28.306 1.00 95.94 303 ASP A O 1
ATOM 2318 N N . ARG A 1 304 ? -7.482 4.544 29.943 1.00 97.56 304 ARG A N 1
ATOM 2319 C CA . ARG A 1 304 ? -6.532 3.422 30.067 1.00 97.56 304 ARG A CA 1
ATOM 2320 C C . ARG A 1 304 ? -6.375 2.675 28.742 1.00 97.56 304 ARG A C 1
ATOM 2322 O O . ARG A 1 304 ? -5.265 2.332 28.356 1.00 97.56 304 ARG A O 1
ATOM 2329 N N . ARG A 1 305 ? -7.486 2.426 28.046 1.00 96.75 305 ARG A N 1
ATOM 2330 C CA . ARG A 1 305 ? -7.482 1.694 26.777 1.00 96.75 305 ARG A CA 1
ATOM 2331 C C . ARG A 1 305 ? -6.891 2.544 25.652 1.00 96.75 305 ARG A C 1
ATOM 2333 O O . ARG A 1 305 ? -6.157 2.016 24.828 1.00 96.75 305 ARG A O 1
ATOM 2340 N N . ALA A 1 306 ? -7.157 3.850 25.652 1.00 95.31 306 ALA A N 1
ATOM 2341 C CA . ALA A 1 306 ? -6.519 4.781 24.726 1.00 95.31 306 ALA A CA 1
ATOM 2342 C C . ALA A 1 306 ? -4.988 4.795 24.898 1.00 95.31 306 ALA A C 1
ATOM 2344 O O . ALA A 1 306 ? -4.261 4.706 23.912 1.00 95.31 306 ALA A O 1
ATOM 2345 N N . ALA A 1 307 ? -4.505 4.825 26.145 1.00 95.06 307 ALA A N 1
ATOM 2346 C CA . ALA A 1 307 ? -3.077 4.777 26.457 1.00 95.06 307 ALA A CA 1
ATOM 2347 C C . ALA A 1 307 ? -2.413 3.455 26.029 1.00 95.06 307 ALA A C 1
ATOM 2349 O O . ALA A 1 307 ? -1.282 3.468 25.552 1.00 95.06 307 ALA A O 1
ATOM 2350 N N . GLU A 1 308 ? -3.108 2.319 26.155 1.00 95.94 308 GLU A N 1
ATOM 2351 C CA . GLU A 1 308 ? -2.611 1.019 25.676 1.00 95.94 308 GLU A CA 1
ATOM 2352 C C . GLU A 1 308 ? -2.372 1.012 24.162 1.00 95.94 308 GLU A C 1
ATOM 2354 O O . GLU A 1 308 ? -1.310 0.576 23.718 1.00 95.94 308 GLU A O 1
ATOM 2359 N N . PHE A 1 309 ? -3.323 1.532 23.380 1.00 95.00 309 PHE A N 1
ATOM 2360 C CA . PHE A 1 309 ? -3.175 1.628 21.927 1.00 95.00 309 PHE A CA 1
ATOM 2361 C C . PHE A 1 309 ? -2.060 2.600 21.521 1.00 95.00 309 PHE A C 1
ATOM 2363 O O . PHE A 1 309 ? -1.297 2.320 20.598 1.00 95.00 309 PHE A O 1
ATOM 2370 N N . GLU A 1 310 ? -1.899 3.717 22.234 1.00 92.12 310 GLU A N 1
ATOM 2371 C CA . GLU A 1 310 ? -0.794 4.645 21.977 1.00 92.12 310 GLU A CA 1
ATOM 2372 C C . GLU A 1 310 ? 0.572 4.005 22.283 1.00 92.12 310 GLU A C 1
ATOM 2374 O O . GLU A 1 310 ? 1.506 4.126 21.490 1.00 92.12 310 GLU A O 1
ATOM 2379 N N . ALA A 1 311 ? 0.682 3.254 23.383 1.00 92.00 311 ALA A N 1
ATOM 2380 C CA . ALA A 1 311 ? 1.898 2.517 23.728 1.00 92.00 311 ALA A CA 1
ATOM 2381 C C . ALA A 1 311 ? 2.211 1.396 22.720 1.00 92.00 311 ALA A C 1
ATOM 2383 O O . ALA A 1 311 ? 3.371 1.131 22.405 1.00 92.00 311 ALA A O 1
ATOM 2384 N N . GLU A 1 312 ? 1.194 0.721 22.185 1.00 90.88 312 GLU A N 1
ATOM 2385 C CA . GLU A 1 312 ? 1.349 -0.233 21.084 1.00 90.88 312 GLU A CA 1
ATOM 2386 C C . GLU A 1 312 ? 1.890 0.437 19.818 1.00 90.88 312 GLU A C 1
ATOM 2388 O O . GLU A 1 312 ? 2.898 -0.020 19.277 1.00 90.88 312 GLU A O 1
ATOM 2393 N N . LYS A 1 313 ? 1.300 1.565 19.406 1.00 90.19 313 LYS A N 1
ATOM 2394 C CA . LYS A 1 313 ? 1.782 2.365 18.272 1.00 90.19 313 LYS A CA 1
ATOM 2395 C C . LYS A 1 313 ? 3.248 2.770 18.446 1.00 90.19 313 LYS A C 1
ATOM 2397 O O . LYS A 1 313 ? 4.044 2.618 17.524 1.00 90.19 313 LYS A O 1
ATOM 2402 N N . GLN A 1 314 ? 3.623 3.251 19.631 1.00 89.31 314 GLN A N 1
ATOM 2403 C CA . GLN A 1 314 ? 5.001 3.645 19.939 1.00 89.31 314 GLN A CA 1
ATOM 2404 C C . GLN A 1 314 ? 5.981 2.468 19.848 1.00 89.31 314 GLN A C 1
ATOM 2406 O O . GLN A 1 314 ? 7.058 2.619 19.273 1.00 89.31 314 GLN A O 1
ATOM 2411 N N . ARG A 1 315 ? 5.605 1.284 20.354 1.00 89.44 315 ARG A N 1
ATOM 2412 C CA . ARG A 1 315 ? 6.429 0.067 20.245 1.00 89.44 315 ARG A CA 1
ATOM 2413 C C . ARG A 1 315 ? 6.630 -0.362 18.794 1.00 89.44 315 ARG A C 1
ATOM 2415 O O . ARG A 1 315 ? 7.763 -0.626 18.401 1.00 89.44 315 ARG A O 1
ATOM 2422 N N . LEU A 1 316 ? 5.558 -0.388 17.999 1.00 87.00 316 LEU A N 1
ATOM 2423 C CA . LEU A 1 316 ? 5.626 -0.706 16.569 1.00 87.00 316 LEU A CA 1
ATOM 2424 C C . LEU A 1 316 ? 6.529 0.283 15.824 1.00 87.00 316 LEU A C 1
ATOM 2426 O O . LEU A 1 316 ? 7.425 -0.129 15.089 1.00 87.00 316 LEU A O 1
ATOM 2430 N N . HIS A 1 317 ? 6.354 1.582 16.076 1.00 87.31 317 HIS A N 1
ATOM 2431 C CA . HIS A 1 317 ? 7.168 2.629 15.467 1.00 87.31 317 HIS A CA 1
ATOM 2432 C C . HIS A 1 317 ? 8.650 2.501 15.840 1.00 87.31 317 HIS A C 1
ATOM 2434 O O . HIS A 1 317 ? 9.510 2.605 14.969 1.00 87.31 317 HIS A O 1
ATOM 2440 N N . ALA A 1 318 ? 8.971 2.244 17.111 1.00 86.88 318 ALA A N 1
ATOM 2441 C CA . ALA A 1 318 ? 10.354 2.087 17.553 1.00 86.88 318 ALA A CA 1
ATOM 2442 C C . ALA A 1 318 ? 11.018 0.835 16.965 1.00 86.88 318 ALA A C 1
ATOM 2444 O O . ALA A 1 318 ? 12.172 0.897 16.541 1.00 86.88 318 ALA A O 1
ATOM 2445 N N . ARG A 1 319 ? 10.276 -0.275 16.866 1.00 88.75 319 ARG A N 1
ATOM 2446 C CA . ARG A 1 319 ? 10.735 -1.504 16.205 1.00 88.75 319 ARG A CA 1
ATOM 2447 C C . ARG A 1 319 ? 11.028 -1.267 14.719 1.00 88.75 319 ARG A C 1
ATOM 2449 O O . ARG A 1 319 ? 12.108 -1.623 14.253 1.00 88.75 319 ARG A O 1
ATOM 2456 N N . ALA A 1 320 ? 10.113 -0.616 13.997 1.00 87.06 320 ALA A N 1
ATOM 2457 C CA . ALA A 1 320 ? 10.310 -0.267 12.588 1.00 87.06 320 ALA A CA 1
ATOM 2458 C C . ALA A 1 320 ? 11.469 0.728 12.391 1.00 87.06 320 ALA A C 1
ATOM 2460 O O . ALA A 1 320 ? 12.284 0.540 11.492 1.00 87.06 320 ALA A O 1
ATOM 2461 N N . SER A 1 321 ? 11.592 1.737 13.261 1.00 86.75 321 SER A N 1
ATOM 2462 C CA . SER A 1 321 ? 12.671 2.736 13.204 1.00 86.75 321 SER A CA 1
ATOM 2463 C C . SER A 1 321 ? 14.051 2.115 13.421 1.00 86.75 321 SER A C 1
ATOM 2465 O O . SER A 1 321 ? 14.979 2.456 12.695 1.00 86.75 321 SER A O 1
ATOM 2467 N N . CYS A 1 322 ? 14.177 1.183 14.374 1.00 89.25 322 CYS A N 1
ATOM 2468 C CA . CYS A 1 322 ? 15.407 0.416 14.595 1.00 89.25 322 CYS A CA 1
ATOM 2469 C C . CYS A 1 322 ? 15.819 -0.352 13.336 1.00 89.25 322 CYS A C 1
ATOM 2471 O O . CYS A 1 322 ? 16.965 -0.279 12.905 1.00 89.25 322 CYS A O 1
ATOM 2473 N N . ALA A 1 323 ? 14.879 -1.061 12.705 1.00 90.12 323 ALA A N 1
ATOM 2474 C CA . ALA A 1 323 ? 15.193 -1.803 11.492 1.00 90.12 323 ALA A CA 1
ATOM 2475 C C . ALA A 1 323 ? 15.561 -0.857 10.335 1.00 90.12 323 ALA A C 1
ATOM 2477 O O . ALA A 1 323 ? 16.555 -1.081 9.647 1.00 90.12 323 ALA A O 1
ATOM 2478 N N . ALA A 1 324 ? 14.808 0.230 10.155 1.00 86.56 324 ALA A N 1
ATOM 2479 C CA . ALA A 1 324 ? 15.039 1.202 9.093 1.00 86.56 324 ALA A CA 1
ATOM 2480 C C . ALA A 1 324 ? 16.420 1.877 9.188 1.00 86.56 324 ALA A C 1
ATOM 2482 O O . ALA A 1 324 ? 17.079 2.029 8.160 1.00 86.56 324 ALA A O 1
ATOM 2483 N N . SER A 1 325 ? 16.891 2.226 10.395 1.00 86.44 325 SER A N 1
ATOM 2484 C CA . SER A 1 325 ? 18.202 2.874 10.575 1.00 86.44 325 SER A CA 1
ATOM 2485 C C . SER A 1 325 ? 19.385 1.985 10.190 1.00 86.44 325 SER A C 1
ATOM 2487 O O . SER A 1 325 ? 20.453 2.491 9.861 1.00 86.44 325 SER A O 1
ATOM 2489 N N . GLU A 1 326 ? 19.198 0.669 10.217 1.00 88.62 326 GLU A N 1
ATOM 2490 C CA . GLU A 1 326 ? 20.247 -0.308 9.919 1.00 88.62 326 GLU A CA 1
ATOM 2491 C C . GLU A 1 326 ? 20.195 -0.784 8.462 1.00 88.62 326 GLU A C 1
ATOM 2493 O O . GLU A 1 326 ? 21.208 -1.157 7.867 1.00 88.62 326 GLU A O 1
ATOM 2498 N N . ILE A 1 327 ? 19.007 -0.763 7.856 1.00 87.50 327 ILE A N 1
ATOM 2499 C CA . ILE A 1 327 ? 18.765 -1.299 6.515 1.00 87.50 327 ILE A CA 1
ATOM 2500 C C . ILE A 1 327 ? 19.548 -0.571 5.430 1.00 87.50 327 ILE A C 1
ATOM 2502 O O . ILE A 1 327 ? 20.065 -1.236 4.533 1.00 87.50 327 ILE A O 1
ATOM 2506 N N . GLU A 1 328 ? 19.667 0.755 5.506 1.00 81.44 328 GLU A N 1
ATOM 2507 C CA . GLU A 1 328 ? 20.377 1.546 4.494 1.00 81.44 328 GLU A CA 1
ATOM 2508 C C . GLU A 1 328 ? 21.830 1.071 4.347 1.00 81.44 328 GLU A C 1
ATOM 2510 O O . GLU A 1 328 ? 22.228 0.611 3.274 1.00 81.44 328 GLU A O 1
ATOM 2515 N N . ALA A 1 329 ? 22.575 1.045 5.457 1.00 82.94 329 ALA A N 1
ATOM 2516 C CA . ALA A 1 329 ? 23.965 0.596 5.486 1.00 82.94 329 ALA A CA 1
ATOM 2517 C C . ALA A 1 329 ? 24.118 -0.869 5.041 1.00 82.94 329 ALA A C 1
ATOM 2519 O O . ALA A 1 329 ? 25.082 -1.238 4.366 1.00 82.94 329 ALA A O 1
ATOM 2520 N N . LEU A 1 330 ? 23.154 -1.725 5.392 1.00 86.38 330 LEU A N 1
ATOM 2521 C CA . LEU A 1 330 ? 23.163 -3.128 4.986 1.00 86.38 330 LEU A CA 1
ATOM 2522 C C . LEU A 1 330 ? 22.906 -3.316 3.490 1.00 86.38 330 LEU A C 1
ATOM 2524 O O . LEU A 1 330 ? 23.395 -4.291 2.909 1.00 86.38 330 LEU A O 1
ATOM 2528 N N . LEU A 1 331 ? 22.126 -2.436 2.865 1.00 86.50 331 LEU A N 1
ATOM 2529 C CA . LEU A 1 331 ? 21.731 -2.552 1.465 1.00 86.50 331 LEU A CA 1
ATOM 2530 C C . LEU A 1 331 ? 22.673 -1.828 0.504 1.00 86.50 331 LEU A C 1
ATOM 2532 O O . LEU A 1 331 ? 22.809 -2.292 -0.626 1.00 86.50 331 LEU A O 1
ATOM 2536 N N . GLU A 1 332 ? 23.353 -0.766 0.933 1.00 82.88 332 GLU A N 1
ATOM 2537 C CA . GLU A 1 332 ? 24.327 -0.033 0.109 1.00 82.88 332 GLU A CA 1
ATOM 2538 C C . GLU A 1 332 ? 25.452 -0.957 -0.394 1.00 82.88 332 GLU A C 1
ATOM 2540 O O . GLU A 1 332 ? 25.775 -0.989 -1.579 1.00 82.88 332 GLU A O 1
ATOM 2545 N N . ALA A 1 333 ? 25.977 -1.822 0.478 1.00 77.62 333 ALA A N 1
ATOM 2546 C CA . ALA A 1 333 ? 27.031 -2.780 0.131 1.00 77.62 333 ALA A CA 1
ATOM 2547 C C . ALA A 1 333 ? 26.506 -4.149 -0.358 1.00 77.62 333 ALA A C 1
ATOM 2549 O O . ALA A 1 333 ? 27.269 -5.115 -0.481 1.00 77.62 333 ALA A O 1
ATOM 2550 N N . SER A 1 334 ? 25.197 -4.287 -0.588 1.00 87.12 334 SER A N 1
ATOM 2551 C CA . SER A 1 334 ? 24.578 -5.590 -0.836 1.00 87.12 334 SER A CA 1
ATOM 2552 C C . SER A 1 334 ? 24.620 -6.032 -2.298 1.00 87.12 334 SER A C 1
ATOM 2554 O O . SER A 1 334 ? 24.394 -5.278 -3.241 1.00 87.12 334 SER A O 1
ATOM 2556 N N . SER A 1 335 ? 24.809 -7.339 -2.494 1.00 90.44 335 SER A N 1
ATOM 2557 C CA . SER A 1 335 ? 24.617 -7.966 -3.804 1.00 90.44 335 SER A CA 1
ATOM 2558 C C . SER A 1 335 ? 23.145 -7.921 -4.238 1.00 90.44 335 SER A C 1
ATOM 2560 O O . SER A 1 335 ? 22.239 -7.931 -3.403 1.00 90.44 335 SER A O 1
ATOM 2562 N N . GLY A 1 336 ? 22.883 -8.017 -5.545 1.00 88.38 336 GLY A N 1
ATOM 2563 C CA . GLY A 1 336 ? 21.513 -8.123 -6.062 1.00 88.38 336 GLY A CA 1
ATOM 2564 C C . GLY A 1 336 ? 20.734 -9.321 -5.496 1.00 88.38 336 GLY A C 1
ATOM 2565 O O . GLY A 1 336 ? 19.528 -9.227 -5.295 1.00 88.38 336 GLY A O 1
ATOM 2566 N N . SER A 1 337 ? 21.407 -10.429 -5.157 1.00 92.50 337 SER A N 1
ATOM 2567 C CA . SER A 1 337 ? 20.758 -11.575 -4.496 1.00 92.50 337 SER A CA 1
ATOM 2568 C C . SER A 1 337 ? 20.304 -11.251 -3.069 1.00 92.50 337 SER A C 1
ATOM 2570 O O . SER A 1 337 ? 19.232 -11.677 -2.639 1.00 92.50 337 SER A O 1
ATOM 2572 N N . THR A 1 338 ? 21.081 -10.430 -2.361 1.00 94.31 338 THR A N 1
ATOM 2573 C CA . THR A 1 338 ? 20.757 -9.959 -1.016 1.00 94.31 338 THR A CA 1
ATOM 2574 C C . THR A 1 338 ? 19.557 -9.019 -1.043 1.00 94.31 338 THR A C 1
ATOM 2576 O O . THR A 1 338 ? 18.648 -9.183 -0.231 1.00 94.31 338 THR A O 1
ATOM 2579 N N . ILE A 1 339 ? 19.511 -8.094 -2.010 1.00 94.31 339 ILE A N 1
ATOM 2580 C CA . ILE A 1 339 ? 18.356 -7.208 -2.208 1.00 94.31 339 ILE A CA 1
ATOM 2581 C C . ILE A 1 339 ? 17.111 -8.012 -2.590 1.00 94.31 339 ILE A C 1
ATOM 2583 O O . ILE A 1 339 ? 16.044 -7.787 -2.036 1.00 94.31 339 ILE A O 1
ATOM 2587 N N . ARG A 1 340 ? 17.224 -9.015 -3.467 1.00 95.00 340 ARG A N 1
ATOM 2588 C CA . ARG A 1 340 ? 16.079 -9.883 -3.799 1.00 95.00 340 ARG A CA 1
ATOM 2589 C C . ARG A 1 340 ? 15.544 -10.641 -2.590 1.00 95.00 340 ARG A C 1
ATOM 2591 O O . ARG A 1 340 ? 14.335 -10.787 -2.457 1.00 95.00 340 ARG A O 1
ATOM 2598 N N . ARG A 1 341 ? 16.424 -11.094 -1.693 1.00 95.88 341 ARG A N 1
ATOM 2599 C CA . ARG A 1 341 ? 16.005 -11.703 -0.426 1.00 95.88 341 ARG A CA 1
ATOM 2600 C C . ARG A 1 341 ? 15.292 -10.696 0.478 1.00 95.88 341 ARG A C 1
ATOM 2602 O O . ARG A 1 341 ? 14.302 -11.063 1.096 1.00 95.88 341 ARG A O 1
ATOM 2609 N N . TYR A 1 342 ? 15.777 -9.458 0.545 1.00 95.94 342 TYR A N 1
ATOM 2610 C CA . TYR A 1 342 ? 15.100 -8.379 1.267 1.00 95.94 342 TYR A CA 1
ATOM 2611 C C . TYR A 1 342 ? 13.691 -8.133 0.712 1.00 95.94 342 TYR A C 1
ATOM 2613 O O . TYR A 1 342 ? 12.721 -8.218 1.453 1.00 95.94 342 TYR A O 1
ATOM 2621 N N . LEU A 1 343 ? 13.568 -7.942 -0.602 1.00 96.44 343 LEU A N 1
ATOM 2622 C CA . LEU A 1 343 ? 12.284 -7.746 -1.278 1.00 96.44 343 LEU A CA 1
ATOM 2623 C C . LEU A 1 343 ? 11.312 -8.912 -1.048 1.00 96.44 343 LEU A C 1
ATOM 2625 O O . LEU A 1 343 ? 10.131 -8.684 -0.813 1.00 96.44 343 LEU A O 1
ATOM 2629 N N . ALA A 1 344 ? 11.804 -10.155 -1.056 1.00 96.62 344 ALA A N 1
ATOM 2630 C CA . ALA A 1 344 ? 10.983 -11.324 -0.751 1.00 96.62 344 ALA A CA 1
ATOM 2631 C C . ALA A 1 344 ? 10.416 -11.283 0.678 1.00 96.62 344 ALA A C 1
ATOM 2633 O O . ALA A 1 344 ? 9.241 -11.583 0.861 1.00 96.62 344 ALA A O 1
ATOM 2634 N N . LEU A 1 345 ? 11.212 -10.853 1.666 1.00 96.44 345 LEU A N 1
ATOM 2635 C CA . LEU A 1 345 ? 10.735 -10.675 3.042 1.00 96.44 345 LEU A CA 1
ATOM 2636 C C . LEU A 1 345 ? 9.661 -9.586 3.138 1.00 96.44 345 LEU A C 1
ATOM 2638 O O . LEU A 1 345 ? 8.689 -9.776 3.861 1.00 96.44 345 LEU A O 1
ATOM 2642 N N . LEU A 1 346 ? 9.805 -8.481 2.397 1.00 95.19 346 LEU A N 1
ATOM 2643 C CA . LEU A 1 346 ? 8.781 -7.430 2.353 1.00 95.19 346 LEU A CA 1
ATOM 2644 C C . LEU A 1 346 ? 7.468 -7.937 1.743 1.00 95.19 346 LEU A C 1
ATOM 2646 O O . LEU A 1 346 ? 6.396 -7.574 2.207 1.00 95.19 346 LEU A O 1
ATOM 2650 N N . VAL A 1 347 ? 7.539 -8.774 0.704 1.00 94.19 347 VAL A N 1
ATOM 2651 C CA . VAL A 1 347 ? 6.346 -9.363 0.071 1.00 94.19 347 VAL A CA 1
ATOM 2652 C C . VAL A 1 347 ? 5.672 -10.393 0.980 1.00 94.19 347 VAL A C 1
ATOM 2654 O O . VAL A 1 347 ? 4.451 -10.498 0.970 1.00 94.19 347 VAL A O 1
ATOM 2657 N N . GLU A 1 348 ? 6.448 -11.167 1.738 1.00 94.69 348 GLU A N 1
ATOM 2658 C CA . GLU A 1 348 ? 5.920 -12.231 2.600 1.00 94.69 348 GLU A CA 1
ATOM 2659 C C . GLU A 1 348 ? 5.356 -11.705 3.925 1.00 94.69 348 GLU A C 1
ATOM 2661 O O . GLU A 1 348 ? 4.391 -12.262 4.445 1.00 94.69 348 GLU A O 1
ATOM 2666 N N . HIS A 1 349 ? 5.959 -10.656 4.487 1.00 93.75 349 HIS A N 1
ATOM 2667 C CA . HIS A 1 349 ? 5.677 -10.213 5.854 1.00 93.75 349 HIS A CA 1
ATOM 2668 C C . HIS A 1 349 ? 5.247 -8.743 5.967 1.00 93.75 349 HIS A C 1
ATOM 2670 O O . HIS A 1 349 ? 5.005 -8.266 7.073 1.00 93.75 349 HIS A O 1
ATOM 2676 N N . GLY A 1 350 ? 5.177 -8.009 4.856 1.00 91.94 350 GLY A N 1
ATOM 2677 C CA . GLY A 1 350 ? 5.005 -6.559 4.874 1.00 91.94 350 GLY A CA 1
ATOM 2678 C C . GLY A 1 350 ? 6.288 -5.818 5.262 1.00 91.94 350 GLY A C 1
ATOM 2679 O O . GLY A 1 350 ? 7.324 -6.409 5.580 1.00 91.94 350 GLY A O 1
ATOM 2680 N N . GLU A 1 351 ? 6.226 -4.491 5.216 1.00 90.50 351 GLU A N 1
ATOM 2681 C CA . GLU A 1 351 ? 7.364 -3.592 5.389 1.00 90.50 351 GLU A CA 1
ATOM 2682 C C . GLU A 1 351 ? 8.025 -3.759 6.760 1.00 90.50 351 GLU A C 1
ATOM 2684 O O . GLU A 1 351 ? 9.174 -4.184 6.832 1.00 90.50 351 GLU A O 1
ATOM 2689 N N . SER A 1 352 ? 7.307 -3.487 7.855 1.00 89.88 352 SER A N 1
ATOM 2690 C CA . SER A 1 352 ? 7.891 -3.483 9.204 1.00 89.88 352 SER A CA 1
ATOM 2691 C C . SER A 1 352 ? 8.523 -4.823 9.578 1.00 89.88 352 SER A C 1
ATOM 2693 O O . SER A 1 352 ? 9.668 -4.877 10.021 1.00 89.88 352 SER A O 1
ATOM 2695 N N . GLU A 1 353 ? 7.787 -5.921 9.406 1.00 92.19 353 GLU A N 1
ATOM 2696 C CA . GLU A 1 353 ? 8.240 -7.252 9.813 1.00 92.19 353 GLU A CA 1
ATOM 2697 C C . GLU A 1 353 ? 9.296 -7.800 8.842 1.00 92.19 353 GLU A C 1
ATOM 2699 O O . GLU A 1 353 ? 10.270 -8.417 9.278 1.00 92.19 353 GLU A O 1
ATOM 2704 N N . GLY A 1 354 ? 9.170 -7.524 7.539 1.00 94.69 354 GLY A N 1
ATOM 2705 C CA . GLY A 1 354 ? 10.184 -7.872 6.546 1.00 94.69 354 GLY A CA 1
ATOM 2706 C C . GLY A 1 354 ? 11.516 -7.161 6.802 1.00 94.69 354 GLY A C 1
ATOM 2707 O O . GLY A 1 354 ? 12.576 -7.794 6.744 1.00 94.69 354 GLY A O 1
ATOM 2708 N N . MET A 1 355 ? 11.465 -5.874 7.164 1.00 94.06 355 MET A N 1
ATOM 2709 C CA . MET A 1 355 ? 12.621 -5.091 7.602 1.00 94.06 355 MET A CA 1
ATOM 2710 C C . MET A 1 355 ? 13.270 -5.691 8.853 1.00 94.06 355 MET A C 1
ATOM 2712 O O . MET A 1 355 ? 14.474 -5.960 8.852 1.00 94.06 355 MET A O 1
ATOM 2716 N N . VAL A 1 356 ? 12.480 -5.966 9.895 1.00 93.56 356 VAL A N 1
ATOM 2717 C CA . VAL A 1 356 ? 12.984 -6.541 11.151 1.00 93.56 356 VAL A CA 1
ATOM 2718 C C . VAL A 1 356 ? 13.653 -7.895 10.916 1.00 93.56 356 VAL A C 1
ATOM 2720 O O . VAL A 1 356 ? 14.801 -8.094 11.306 1.00 93.56 356 VAL A O 1
ATOM 2723 N N . ARG A 1 357 ? 13.006 -8.806 10.185 1.00 95.00 357 ARG A N 1
ATOM 2724 C CA . ARG A 1 357 ? 13.580 -10.124 9.864 1.00 95.00 357 ARG A CA 1
ATOM 2725 C C . ARG A 1 357 ? 14.879 -10.021 9.081 1.00 95.00 357 ARG A C 1
ATOM 2727 O O . ARG A 1 357 ? 15.780 -10.845 9.246 1.00 95.00 357 ARG A O 1
ATOM 2734 N N . PHE A 1 358 ? 14.987 -9.023 8.206 1.00 95.50 358 PHE A N 1
ATOM 2735 C CA . PHE A 1 358 ? 16.194 -8.807 7.425 1.00 95.50 358 PHE A CA 1
ATOM 2736 C C . PHE A 1 358 ? 17.380 -8.365 8.293 1.00 95.50 358 PHE A C 1
ATOM 2738 O O . PHE A 1 358 ? 18.497 -8.850 8.069 1.00 95.50 358 PHE A O 1
ATOM 2745 N N . VAL A 1 359 ? 17.160 -7.486 9.274 1.00 94.62 359 VAL A N 1
ATOM 2746 C CA . VAL A 1 359 ? 18.219 -7.026 10.192 1.00 94.62 359 VAL A CA 1
ATOM 2747 C C . VAL A 1 359 ? 18.537 -8.066 11.273 1.00 94.62 359 VAL A C 1
ATOM 2749 O O . VAL A 1 359 ? 19.710 -8.319 11.550 1.00 94.62 359 VAL A O 1
ATOM 2752 N N . GLU A 1 360 ? 17.535 -8.782 11.789 1.00 93.94 360 GLU A N 1
ATOM 2753 C CA . GLU A 1 360 ? 17.713 -9.870 12.764 1.00 93.94 360 GLU A CA 1
ATOM 2754 C C . GLU A 1 360 ? 18.529 -11.028 12.186 1.00 93.94 360 GLU A C 1
ATOM 2756 O O . GLU A 1 360 ? 19.411 -11.573 12.851 1.00 93.94 360 GLU A O 1
ATOM 2761 N N . ALA A 1 361 ? 18.343 -11.340 10.898 1.00 94.00 361 ALA A N 1
ATOM 2762 C CA . ALA A 1 361 ? 19.172 -12.312 10.184 1.00 94.00 361 ALA A CA 1
ATOM 2763 C C . ALA A 1 361 ? 20.670 -11.930 10.124 1.00 94.00 361 ALA A C 1
ATOM 2765 O O . ALA A 1 361 ? 21.488 -12.730 9.665 1.00 94.00 361 ALA A O 1
ATOM 2766 N N . ARG A 1 362 ? 21.035 -10.720 10.567 1.00 92.25 362 ARG A N 1
ATOM 2767 C CA . ARG A 1 362 ? 22.406 -10.194 10.655 1.00 92.25 362 ARG A CA 1
ATOM 2768 C C . ARG A 1 362 ? 22.851 -9.901 12.087 1.00 92.25 362 ARG A C 1
ATOM 2770 O O . ARG A 1 362 ? 23.917 -9.324 12.278 1.00 92.25 362 ARG A O 1
ATOM 2777 N N . GLY A 1 363 ? 22.078 -10.339 13.079 1.00 93.81 363 GLY A N 1
ATOM 2778 C CA . GLY A 1 363 ? 22.418 -10.205 14.495 1.00 93.81 363 GLY A CA 1
ATOM 2779 C C . GLY A 1 363 ? 22.058 -8.854 15.113 1.00 93.81 363 GLY A C 1
ATOM 2780 O O . GLY A 1 363 ? 22.555 -8.549 16.193 1.00 93.81 363 GLY A O 1
ATOM 2781 N N . ILE A 1 364 ? 21.217 -8.058 14.451 1.00 92.31 364 ILE A N 1
ATOM 2782 C CA . ILE A 1 364 ? 20.677 -6.809 14.996 1.00 92.31 364 ILE A CA 1
ATOM 2783 C C . ILE A 1 364 ? 19.318 -7.117 15.626 1.00 92.31 364 ILE A C 1
ATOM 2785 O O . ILE A 1 364 ? 18.386 -7.498 14.922 1.00 92.31 364 ILE A O 1
ATOM 2789 N N . ASP A 1 365 ? 19.208 -6.966 16.944 1.00 90.94 365 ASP A N 1
ATOM 2790 C CA . ASP A 1 365 ? 17.966 -7.204 17.681 1.00 90.94 365 ASP A CA 1
ATOM 2791 C C . ASP A 1 365 ? 17.130 -5.918 17.775 1.00 90.94 365 ASP A C 1
ATOM 2793 O O . ASP A 1 365 ? 17.462 -5.002 18.527 1.00 90.94 365 ASP A O 1
ATOM 2797 N N . CYS A 1 366 ? 16.030 -5.867 17.020 1.00 88.94 366 CYS A N 1
ATOM 2798 C CA . CYS A 1 366 ? 15.043 -4.785 17.084 1.00 88.94 366 CYS A CA 1
ATOM 2799 C C . CYS A 1 366 ? 13.765 -5.186 17.845 1.00 88.94 366 CYS A C 1
ATOM 2801 O O . CYS A 1 366 ? 12.777 -4.450 17.817 1.00 88.94 366 CYS A O 1
ATOM 2803 N N . SER A 1 367 ? 13.748 -6.342 18.520 1.00 78.50 367 SER A N 1
ATOM 2804 C CA . SER A 1 367 ? 12.567 -6.856 19.230 1.00 78.50 367 SER A CA 1
ATOM 2805 C C . SER A 1 367 ? 12.268 -6.107 20.538 1.00 78.50 367 SER A C 1
ATOM 2807 O O . SER A 1 367 ? 11.119 -6.078 20.983 1.00 78.50 367 SER A O 1
ATOM 2809 N N . ALA A 1 368 ? 13.277 -5.449 21.120 1.00 69.31 368 ALA A N 1
ATOM 2810 C CA . ALA A 1 368 ? 13.178 -4.677 22.357 1.00 69.31 368 ALA A CA 1
ATOM 2811 C C . ALA A 1 368 ? 13.909 -3.324 22.236 1.00 69.31 368 ALA A C 1
ATOM 2813 O O . ALA A 1 368 ? 14.984 -3.155 22.819 1.00 69.31 368 ALA A O 1
ATOM 2814 N N . PRO A 1 369 ? 13.368 -2.344 21.481 1.00 62.44 369 PRO A N 1
ATOM 2815 C CA . PRO A 1 369 ? 13.934 -1.000 21.485 1.00 62.44 369 PRO A CA 1
ATOM 2816 C C . PRO A 1 369 ? 13.957 -0.485 22.932 1.00 62.44 369 PRO A C 1
ATOM 2818 O O . PRO A 1 369 ? 12.964 -0.631 23.646 1.00 62.44 369 PRO A O 1
ATOM 2821 N N . ALA A 1 370 ? 15.105 0.045 23.373 1.00 58.41 370 ALA A N 1
ATOM 2822 C CA . ALA A 1 370 ? 15.307 0.517 24.744 1.00 58.41 370 ALA A CA 1
ATOM 2823 C C . ALA A 1 370 ? 14.125 1.386 25.203 1.00 58.41 370 ALA A C 1
ATOM 2825 O O . ALA A 1 370 ? 13.619 2.178 24.406 1.00 58.41 370 ALA A O 1
ATOM 2826 N N . ASP A 1 371 ? 13.693 1.212 26.460 1.00 56.28 371 ASP A N 1
ATOM 2827 C CA . ASP A 1 371 ? 12.497 1.850 27.024 1.00 56.28 371 ASP A CA 1
ATOM 2828 C C . ASP A 1 371 ? 12.353 3.305 26.549 1.00 56.28 371 ASP A C 1
ATOM 2830 O O . ASP A 1 371 ? 13.106 4.193 26.954 1.00 56.28 371 ASP A O 1
ATOM 2834 N N . LEU A 1 372 ? 11.320 3.565 25.741 1.00 51.81 372 LEU A N 1
ATOM 2835 C CA . LEU A 1 372 ? 10.916 4.907 25.292 1.00 51.81 372 LEU A CA 1
ATOM 2836 C C . LEU A 1 372 ? 10.471 5.815 26.462 1.00 51.81 372 LEU A C 1
ATOM 2838 O O . LEU A 1 372 ? 10.051 6.950 26.252 1.00 51.81 372 LEU A O 1
ATOM 2842 N N . ALA A 1 373 ? 10.540 5.310 27.697 1.00 39.75 373 ALA A N 1
ATOM 2843 C CA . ALA A 1 373 ? 10.137 5.962 28.933 1.00 39.75 373 ALA A CA 1
ATOM 2844 C C . ALA A 1 373 ? 11.275 6.702 29.660 1.00 39.75 373 ALA A C 1
ATOM 2846 O O . ALA A 1 373 ? 11.050 7.186 30.769 1.00 39.75 373 ALA A O 1
ATOM 2847 N N . ALA A 1 374 ? 12.477 6.815 29.085 1.00 32.66 374 ALA A N 1
ATOM 2848 C CA . ALA A 1 374 ? 13.526 7.671 29.641 1.00 32.66 374 ALA A CA 1
ATOM 2849 C C . ALA A 1 374 ? 13.486 9.068 28.986 1.00 32.66 374 ALA A C 1
ATOM 2851 O O . ALA A 1 374 ? 14.045 9.240 27.900 1.00 32.66 374 ALA A O 1
ATOM 2852 N N . PRO A 1 375 ? 12.841 10.082 29.601 1.00 36.44 375 PRO A N 1
ATOM 2853 C CA . PRO A 1 375 ? 13.063 11.463 29.201 1.00 36.44 375 PRO A CA 1
ATOM 2854 C C . PRO A 1 375 ? 14.523 11.818 29.510 1.00 36.44 375 PRO A C 1
ATOM 2856 O O . PRO A 1 375 ? 14.938 11.753 30.668 1.00 36.44 375 PRO A O 1
ATOM 2859 N N . ASN A 1 376 ? 15.294 12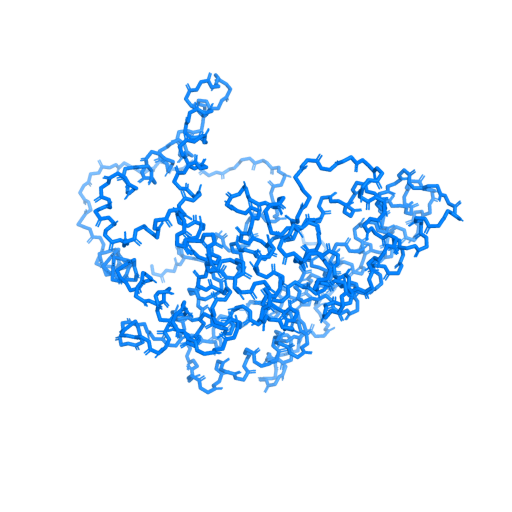.163 28.477 1.00 35.38 376 ASN A N 1
ATOM 2860 C CA . ASN A 1 376 ? 16.554 12.894 28.636 1.00 35.38 376 ASN A CA 1
ATOM 2861 C C . ASN A 1 376 ? 16.283 14.395 28.663 1.00 35.38 376 ASN A C 1
ATOM 2863 O O . ASN A 1 376 ? 15.479 14.851 27.815 1.00 35.38 376 ASN A O 1
#

Secondary structure (DSSP, 8-state):
---SSSSSSSGGGS-SS-------------PPPHHHHHHHHHHHHHHHHHHHHHHHHHH-SSHHHHHHHHHHHHHHHHHHHHHHHHHHHHHH-GGGGG-HHHHHHHHHHHHHHHH---------HHHHHHHHHHHHHH---HHHHHHHHHHHHHTT-HHHHHHTTHHHHHHHHSTT-HHHHHTT-SS--HHHHHHHHHH-------HHHHHHHHHHHHHHSTHHHHS-HHHHHHHHHHHHHHH----HHHHHHHSSTTPPTT-HHHHHHHHHHHHHHHH-SSHHHHHHHHHHHHHHHHHTT-HHHHHHHHHHHHHHHHHHHHHHHHHHHHHHT--HHHHHHHHHHHHHHHHHHHHHHHHHTTT---SS---TT---

Sequence (376 aa):
MQKLFAFVFFATLASVGGPAFAGDANNATANPDRDLAEARELDRQLQQALPRTARWLLEHKDPRKRAAGLLYSVSQNGMLEAQAAMVERTTTDEHLRQYDSIRQSALDALDRAKTRNDELPALKPAELLDRFEKAVRTTTDGAALAWLATACATADIEMFCIDAGLDDAIVRHDGANLFSRGALLNDPTSDQIEALILDANETKTYWAAFLTTWFDALGAVDAGALLDNHERLLNAYSMAMAYAIPAYQYLDQACGAAVTPGSELELACDRVLDDMAEHGDTALTQLMPSSVRARRASARGLDRRAAEFEAEKQRLHARASCAASEIEALLEASSGSTIRRYLALLVEHGESEGMVRFVEARGIDCSAPADLAAPN

Foldseek 3Di:
DDDDPPPPPPPVVPDPDDDDDDDDDDDDDDDPDVVNVVVVVLVVVVVVCVLVLLVCLCPDPDLLSNLLSLLVLLLLVLVLVVLVVVLVVCVPDPVNVVCVVVNVVSVVVNVVVVPPPPPSVNQDPVNSLVSLLVSQLPDLALNSLLSSLLSCLSNVNLVSNVVSPSQVSCVVRVVLALQSVQSSDDPDDLVVLLVSLLRHDHHELCLLVQLVSQLVSCCVTCVVVSDDSLRSSVVSNVSSVVRSPTPCVSLCVQLAQPDDPPDSSVVSSVNCLVNQCQQNQELCSNLSSLVRQLRNCVSVVNNVRSVVSVVVSVLLVQLQVQLVVVVSVVRVPDDNVLVVQLSVLSSVRHRSRSSNVSVVVVVRDSNCRDPPPDDD

pLDDT: mean 75.44, std 22.88, range [21.8, 97.62]

Radius of gyration: 22.2 Å; chains: 1; bounding box: 56×48×58 Å